Protein AF-A0A9D5T5S0-F1 (afdb_monomer)

Solvent-accessible surface area (backbone atoms only — not comparable to full-atom values): 19117 Å² total; per-residue (Å²): 98,40,42,35,35,40,51,65,87,64,94,48,71,76,60,45,53,58,40,50,51,31,49,56,44,42,51,52,38,41,82,73,75,35,50,59,47,78,31,65,50,78,85,55,54,71,64,50,75,78,43,95,44,40,32,43,33,36,69,45,44,87,44,88,78,55,49,60,56,51,42,54,32,51,77,70,72,33,51,36,38,35,28,60,52,79,72,78,87,52,93,86,54,72,50,21,40,37,28,74,45,41,53,62,48,28,28,44,52,52,50,52,36,48,78,68,74,29,81,40,62,31,40,46,61,32,43,79,90,34,67,74,37,47,47,42,51,37,22,33,45,28,54,36,86,87,53,54,74,90,38,52,40,50,40,61,93,34,64,69,59,30,47,55,66,44,59,82,52,53,84,73,39,35,27,39,40,27,71,26,32,63,52,41,48,36,51,52,53,53,33,59,75,74,45,54,76,64,56,80,79,33,34,40,38,21,28,64,65,46,69,52,27,65,68,37,98,63,20,45,10,17,33,35,66,53,40,65,56,53,34,51,51,51,52,52,51,52,53,44,49,76,76,43,56,91,78,54,86,59,54,79,45,70,48,75,66,44,79,46,64,21,58,27,44,74,50,51,76,83,70,97,64,70,53,79,70,65,71,67,50,96,60,81,75,80,86,74,76,90,65,73,92,64,66,62,73,70,31,80,71,40,33,62,58,54,51,50,39,56,47,62,73,71,48,49,73,65,53,53,51,52,52,50,40,47,77,72,69,50,50,86,83,52,44,58,79,75,77,108

Structure (mmCIF, N/CA/C/O backbone):
data_AF-A0A9D5T5S0-F1
#
_entry.id   AF-A0A9D5T5S0-F1
#
loop_
_atom_site.group_PDB
_atom_site.id
_atom_site.type_symbol
_atom_site.label_atom_id
_atom_site.label_alt_id
_atom_site.label_comp_id
_atom_site.label_asym_id
_atom_site.label_entity_id
_atom_site.label_seq_id
_atom_site.pdbx_PDB_ins_code
_atom_site.Cartn_x
_atom_site.Cartn_y
_atom_site.Cartn_z
_atom_site.occupancy
_atom_site.B_iso_or_equiv
_atom_site.auth_seq_id
_atom_site.auth_comp_id
_atom_site.auth_asym_id
_atom_site.auth_atom_id
_atom_site.pdbx_PDB_model_num
ATOM 1 N N . MET A 1 1 ? -15.049 8.808 26.983 1.00 81.69 1 MET A N 1
ATOM 2 C CA . MET A 1 1 ? -14.265 7.710 26.392 1.00 81.69 1 MET A CA 1
ATOM 3 C C . MET A 1 1 ? -12.978 8.261 25.818 1.00 81.69 1 MET A C 1
ATOM 5 O O . MET A 1 1 ? -13.050 9.138 24.964 1.00 81.69 1 MET A O 1
ATOM 9 N N . SER A 1 2 ? -11.814 7.795 26.260 1.00 91.25 2 SER A N 1
ATOM 10 C CA . SER A 1 2 ? -10.532 8.147 25.628 1.00 91.25 2 SER A CA 1
ATOM 11 C C . SER A 1 2 ? -10.143 7.084 24.598 1.00 91.25 2 SER A C 1
ATOM 13 O O . SER A 1 2 ? -10.474 5.908 24.747 1.00 91.25 2 SER A O 1
ATOM 15 N N . LEU A 1 3 ? -9.472 7.494 23.524 1.00 94.88 3 LEU A N 1
ATOM 16 C CA . LEU A 1 3 ? -8.885 6.599 22.532 1.00 94.88 3 LEU A CA 1
ATOM 17 C C . LEU A 1 3 ? -7.399 6.415 22.853 1.00 94.88 3 LEU A C 1
ATOM 19 O O . LEU A 1 3 ? -6.593 7.317 22.628 1.00 94.88 3 LEU A O 1
ATOM 23 N N . TYR A 1 4 ? -7.038 5.246 23.357 1.00 95.31 4 TYR A N 1
ATOM 24 C CA . TYR A 1 4 ? -5.656 4.864 23.617 1.00 95.31 4 TYR A CA 1
ATOM 25 C C . TYR A 1 4 ? -5.064 4.240 22.358 1.00 95.31 4 TYR A C 1
ATOM 27 O O . TYR A 1 4 ? -5.703 3.404 21.732 1.00 95.31 4 TYR A O 1
ATOM 35 N N . ILE A 1 5 ? -3.870 4.654 21.955 1.00 94.44 5 ILE A N 1
ATOM 36 C CA . ILE A 1 5 ? -3.231 4.262 20.699 1.00 94.44 5 ILE A CA 1
ATOM 37 C C . ILE A 1 5 ? -1.941 3.522 21.031 1.00 94.44 5 ILE A C 1
ATOM 39 O O . ILE A 1 5 ? -0.988 4.147 21.486 1.00 94.44 5 ILE A O 1
ATOM 43 N N . LEU A 1 6 ? -1.895 2.222 20.756 1.00 92.06 6 LEU A N 1
ATOM 44 C CA . LEU A 1 6 ? -0.693 1.406 20.877 1.00 92.06 6 LEU A CA 1
ATOM 45 C C . LEU A 1 6 ? 0.119 1.476 19.575 1.00 92.06 6 LEU A C 1
ATOM 47 O O . LEU A 1 6 ? -0.285 0.940 18.535 1.00 92.06 6 LEU A O 1
ATOM 51 N N . MET A 1 7 ? 1.258 2.164 19.645 1.00 82.56 7 MET A N 1
ATOM 52 C CA . MET A 1 7 ? 2.224 2.368 18.567 1.00 82.56 7 MET A CA 1
ATOM 53 C C . MET A 1 7 ? 3.463 1.490 18.790 1.00 82.56 7 MET A C 1
ATOM 55 O O . MET A 1 7 ? 4.553 2.012 18.957 1.00 82.56 7 MET A O 1
ATOM 59 N N . GLU A 1 8 ? 3.346 0.162 18.815 1.00 73.44 8 GLU A N 1
ATOM 60 C CA . GLU A 1 8 ? 4.571 -0.646 18.934 1.00 73.44 8 GLU A CA 1
ATOM 61 C C . GLU A 1 8 ? 5.539 -0.359 17.772 1.00 73.44 8 GLU A C 1
ATOM 63 O O . GLU A 1 8 ? 5.132 -0.191 16.610 1.00 73.44 8 GLU A O 1
ATOM 68 N N . ASN A 1 9 ? 6.835 -0.361 18.085 1.00 60.75 9 ASN A N 1
ATOM 69 C CA . ASN A 1 9 ? 7.911 -0.304 17.101 1.00 60.75 9 ASN A CA 1
ATOM 70 C C . ASN A 1 9 ? 7.950 -1.607 16.292 1.00 60.75 9 ASN A C 1
ATOM 72 O O . ASN A 1 9 ? 8.721 -2.520 16.574 1.00 60.75 9 ASN A O 1
ATOM 76 N N . SER A 1 10 ? 7.108 -1.715 15.264 1.00 53.50 10 SER A N 1
ATOM 77 C CA . SER A 1 10 ? 7.221 -2.809 14.302 1.00 53.50 10 SER A CA 1
ATOM 78 C C . SER A 1 10 ? 8.471 -2.612 13.444 1.00 53.50 10 SER A C 1
ATOM 80 O O . SER A 1 10 ? 8.687 -1.526 12.905 1.00 53.50 10 SER A O 1
ATOM 82 N N . SER A 1 11 ? 9.200 -3.682 13.186 1.00 46.69 11 SER A N 1
ATOM 83 C CA . SER A 1 11 ? 10.469 -3.696 12.468 1.00 46.69 11 SER A CA 1
ATOM 84 C C . SER A 1 11 ? 10.421 -3.359 10.963 1.00 46.69 11 SER A C 1
ATOM 86 O O . SER A 1 11 ? 11.458 -3.499 10.329 1.00 46.69 11 SER A O 1
ATOM 88 N N . SER A 1 12 ? 9.320 -2.908 10.342 1.00 51.00 12 SER A N 1
ATOM 89 C CA . SER A 1 12 ? 9.282 -2.579 8.897 1.00 51.00 12 SER A CA 1
ATOM 90 C C . SER A 1 12 ? 9.153 -1.070 8.610 1.00 51.00 12 SER A C 1
ATOM 92 O O . SER A 1 12 ? 8.080 -0.483 8.746 1.00 51.00 12 SER A O 1
ATOM 94 N N . TYR A 1 13 ? 10.243 -0.442 8.140 1.00 45.44 13 TYR A N 1
ATOM 95 C CA . TYR A 1 13 ? 10.315 1.003 7.830 1.00 45.44 13 TYR A CA 1
ATOM 96 C C . TYR A 1 13 ? 9.219 1.482 6.856 1.00 45.44 13 TYR A C 1
ATOM 98 O O . TYR A 1 13 ? 8.714 2.596 6.989 1.00 45.44 13 TYR A O 1
ATOM 106 N N . PHE A 1 14 ? 8.824 0.640 5.890 1.00 49.94 14 PHE A N 1
ATOM 107 C CA . PHE A 1 14 ? 7.802 0.970 4.889 1.00 49.94 14 PHE A CA 1
ATOM 108 C C . PHE A 1 14 ? 6.437 1.275 5.518 1.00 49.94 14 PHE A C 1
ATOM 110 O O . PHE A 1 14 ? 5.855 2.342 5.304 1.00 49.94 14 PHE A O 1
ATOM 117 N N . PHE A 1 15 ? 5.937 0.345 6.336 1.00 60.09 15 PHE A N 1
ATOM 118 C CA . PHE A 1 15 ? 4.683 0.539 7.055 1.00 60.09 15 PHE A CA 1
ATOM 119 C C . PHE A 1 15 ? 4.839 1.541 8.192 1.00 60.09 15 PHE A C 1
ATOM 121 O O . PHE A 1 15 ? 3.866 2.206 8.534 1.00 60.09 15 PHE A O 1
ATOM 128 N N . GLU A 1 16 ? 6.038 1.686 8.756 1.00 66.62 16 GLU A N 1
ATOM 129 C CA . GLU A 1 16 ? 6.291 2.601 9.865 1.00 66.62 16 GLU A CA 1
ATOM 130 C C . GLU A 1 16 ? 5.951 4.050 9.503 1.00 66.62 16 GLU A C 1
ATOM 132 O O . GLU A 1 16 ? 5.244 4.716 10.260 1.00 66.62 16 GLU A O 1
ATOM 137 N N . THR A 1 17 ? 6.365 4.542 8.332 1.00 69.25 17 THR A N 1
ATOM 138 C CA . THR A 1 17 ? 6.030 5.917 7.939 1.00 69.25 17 THR A CA 1
ATOM 139 C C . THR A 1 17 ? 4.539 6.088 7.676 1.00 69.25 17 THR A C 1
ATOM 141 O O . THR A 1 17 ? 3.922 7.010 8.220 1.00 69.25 17 THR A O 1
ATOM 144 N N . ARG A 1 18 ? 3.937 5.228 6.847 1.00 77.12 18 ARG A N 1
ATOM 145 C CA . ARG A 1 18 ? 2.502 5.328 6.546 1.00 77.12 18 ARG A CA 1
ATOM 146 C C . ARG A 1 18 ? 1.681 5.286 7.835 1.00 77.12 18 ARG A C 1
ATOM 148 O O . ARG A 1 18 ? 0.800 6.121 8.036 1.00 77.12 18 ARG A O 1
ATOM 155 N N . ARG A 1 19 ? 2.056 4.400 8.759 1.00 81.38 19 ARG A N 1
ATOM 156 C CA . ARG A 1 19 ? 1.489 4.325 10.104 1.00 81.38 19 ARG A CA 1
ATOM 157 C C . ARG A 1 19 ? 1.693 5.622 10.877 1.00 81.38 19 ARG A C 1
ATOM 159 O O . ARG A 1 19 ? 0.729 6.128 11.433 1.00 81.38 19 ARG A O 1
ATOM 166 N N . LYS A 1 20 ? 2.893 6.213 10.896 1.00 82.25 20 LYS A N 1
ATOM 167 C CA . LYS A 1 20 ? 3.132 7.512 11.558 1.00 82.25 20 LYS A CA 1
ATOM 168 C C . LYS A 1 20 ? 2.196 8.600 11.027 1.00 82.25 20 LYS A C 1
ATOM 170 O O . LYS A 1 20 ? 1.635 9.343 11.827 1.00 82.25 20 LYS A O 1
ATOM 175 N N . GLN A 1 21 ? 1.968 8.667 9.714 1.00 85.31 21 GLN A N 1
ATOM 176 C CA . GLN A 1 21 ? 1.030 9.624 9.110 1.00 85.31 21 GLN A CA 1
ATOM 177 C C . GLN A 1 21 ? -0.431 9.335 9.489 1.00 85.31 21 GLN A C 1
ATOM 179 O O . GLN A 1 21 ? -1.178 10.249 9.843 1.00 85.31 21 GLN A O 1
ATOM 184 N N . GLU A 1 22 ? -0.849 8.069 9.443 1.00 90.19 22 GLU A N 1
ATOM 185 C CA . GLU A 1 22 ? -2.185 7.634 9.870 1.00 90.19 22 GLU A CA 1
ATOM 186 C C . GLU A 1 22 ? -2.433 7.955 11.344 1.00 90.19 22 GLU A C 1
ATOM 188 O O . GLU A 1 22 ? -3.448 8.561 11.686 1.00 90.19 22 GLU A O 1
ATOM 193 N N . ILE A 1 23 ? -1.478 7.633 12.210 1.00 91.12 23 ILE A N 1
ATOM 194 C CA . ILE A 1 23 ? -1.561 7.896 13.639 1.00 91.12 23 ILE A CA 1
ATOM 195 C C . ILE A 1 23 ? -1.513 9.398 13.932 1.00 91.12 23 ILE A C 1
ATOM 197 O O . ILE A 1 23 ? -2.318 9.871 14.729 1.00 91.12 23 ILE A O 1
ATOM 201 N N . ALA A 1 24 ? -0.671 10.186 13.259 1.00 90.25 24 ALA A N 1
ATOM 202 C CA . ALA A 1 24 ? -0.694 11.646 13.379 1.00 90.25 24 ALA A CA 1
ATOM 203 C C . ALA A 1 24 ? -2.065 12.226 12.981 1.00 90.25 24 ALA A C 1
ATOM 205 O O . ALA A 1 24 ? -2.608 13.081 13.686 1.00 90.25 24 ALA A O 1
ATOM 206 N N . SER A 1 25 ? -2.668 11.707 11.904 1.00 92.62 25 SER A N 1
ATOM 207 C CA . SER A 1 25 ? -4.043 12.041 11.527 1.00 92.62 25 SER A CA 1
ATOM 208 C C . SER A 1 25 ? -5.016 11.661 12.648 1.00 92.62 25 SER A C 1
ATOM 210 O O . SER A 1 25 ? -5.785 12.510 13.092 1.00 92.62 25 SER A O 1
ATOM 212 N N . ILE A 1 26 ? -4.963 10.443 13.188 1.00 94.62 26 ILE A N 1
ATOM 213 C CA . ILE A 1 26 ? -5.855 9.986 14.268 1.00 94.62 26 ILE A CA 1
ATOM 214 C C . ILE A 1 26 ? -5.685 10.823 15.548 1.00 94.62 26 ILE A C 1
ATOM 216 O O . ILE A 1 26 ? -6.692 11.220 16.131 1.00 94.62 26 ILE A O 1
ATOM 220 N N . LYS A 1 27 ? -4.460 11.196 15.945 1.00 92.69 27 LYS A N 1
ATOM 221 C CA . LYS A 1 27 ? -4.198 12.084 17.099 1.00 92.69 27 LYS A CA 1
ATOM 222 C C . LYS A 1 27 ? -4.905 13.440 16.963 1.00 92.69 27 LYS A C 1
ATOM 224 O O . LYS A 1 27 ? -5.299 14.039 17.964 1.00 92.69 27 LYS A O 1
ATOM 229 N N . SER A 1 28 ? -5.154 13.913 15.735 1.00 92.50 28 SER A N 1
ATOM 230 C CA . SER A 1 28 ? -5.936 15.142 15.504 1.00 92.50 28 SER A CA 1
ATOM 231 C C . SER A 1 28 ? -7.401 15.042 15.961 1.00 92.50 28 SER A C 1
ATOM 233 O O . SER A 1 28 ? -8.060 16.071 16.102 1.00 92.50 28 SER A O 1
ATOM 235 N N . LEU A 1 29 ? -7.920 13.843 16.269 1.00 91.12 29 LEU A N 1
ATOM 236 C CA . LEU A 1 29 ? -9.245 13.669 16.879 1.00 91.12 29 LEU A CA 1
ATOM 237 C C . LEU A 1 29 ? -9.372 14.349 18.253 1.00 91.12 29 LEU A C 1
ATOM 239 O O . LEU A 1 29 ? -10.492 14.698 18.632 1.00 91.12 29 LEU A O 1
ATOM 243 N N . ASN A 1 30 ? -8.259 14.666 18.927 1.00 85.06 30 ASN A N 1
ATOM 244 C CA . ASN A 1 30 ? -8.242 15.554 20.098 1.00 85.06 30 ASN A CA 1
ATOM 245 C C . ASN A 1 30 ? -8.958 16.887 19.829 1.00 85.06 30 ASN A C 1
ATOM 247 O O . ASN A 1 30 ? -9.730 17.366 20.658 1.00 85.06 30 ASN A O 1
ATOM 251 N N . GLN A 1 31 ? -8.792 17.454 18.629 1.00 80.88 31 GLN A N 1
ATOM 252 C CA . GLN A 1 31 ? -9.463 18.696 18.220 1.00 80.88 31 GLN A CA 1
ATOM 253 C C . GLN A 1 31 ? -10.987 18.524 18.101 1.00 80.88 31 GLN A C 1
ATOM 255 O O . GLN A 1 31 ? -11.739 19.493 18.186 1.00 80.88 31 GLN A O 1
ATOM 260 N N . LYS A 1 32 ? -11.462 17.283 17.942 1.00 76.81 32 LYS A N 1
ATOM 261 C CA . LYS A 1 32 ? -12.881 16.900 17.916 1.00 76.81 32 LYS A CA 1
ATOM 262 C C . LYS A 1 32 ? -13.386 16.413 19.281 1.00 76.81 32 LYS A C 1
ATOM 264 O O . LYS A 1 32 ? -14.421 15.753 19.333 1.00 76.81 32 LYS A O 1
ATOM 269 N N . ARG A 1 33 ? -12.690 16.766 20.373 1.00 85.12 33 ARG A N 1
ATOM 270 C CA . ARG A 1 33 ? -13.030 16.416 21.766 1.00 85.12 33 ARG A CA 1
ATOM 271 C C . ARG A 1 33 ? -13.023 14.910 22.056 1.00 85.12 33 ARG A C 1
ATOM 273 O O . ARG A 1 33 ? -13.733 14.463 22.950 1.00 85.12 33 ARG A O 1
ATOM 280 N N . ILE A 1 34 ? -12.238 14.137 21.309 1.00 88.94 34 ILE A N 1
ATOM 281 C CA . ILE A 1 34 ? -11.934 12.741 21.641 1.00 88.94 34 ILE A CA 1
ATOM 282 C C . ILE A 1 34 ? -10.506 12.725 22.180 1.00 88.94 34 ILE A C 1
ATOM 284 O O . ILE A 1 34 ? -9.591 12.879 21.371 1.00 88.94 34 ILE A O 1
ATOM 288 N N . PRO A 1 35 ? -10.304 12.582 23.503 1.00 91.69 35 PRO A N 1
ATOM 289 C CA . PRO A 1 35 ? -8.972 12.470 24.079 1.00 91.69 35 PRO A CA 1
ATOM 290 C C . PRO A 1 35 ? -8.223 11.300 23.439 1.00 91.69 35 PRO A C 1
ATOM 292 O O . PRO A 1 35 ? -8.740 10.186 23.411 1.00 91.69 35 PRO A O 1
ATOM 295 N N . THR A 1 36 ? -7.031 11.554 22.908 1.00 93.69 36 THR A N 1
ATOM 296 C CA . THR A 1 36 ? -6.129 10.532 22.375 1.00 93.69 36 THR A CA 1
ATOM 297 C C . THR A 1 36 ? -4.886 10.449 23.246 1.00 93.69 36 THR A C 1
ATOM 299 O O . THR A 1 36 ? -4.239 11.468 23.501 1.00 93.69 36 THR A O 1
ATOM 302 N N . ILE A 1 37 ? -4.583 9.240 23.712 1.00 93.06 37 ILE A N 1
ATOM 303 C CA . ILE A 1 37 ? -3.436 8.908 24.566 1.00 93.06 37 ILE A CA 1
ATOM 304 C C . ILE A 1 37 ? -2.610 7.871 23.813 1.00 93.06 37 ILE A C 1
ATOM 306 O O . ILE A 1 37 ? -3.171 7.045 23.101 1.00 93.06 37 ILE A O 1
ATOM 310 N N . VAL A 1 38 ? -1.286 7.942 23.899 1.00 91.69 38 VAL A N 1
ATOM 311 C CA . VAL A 1 38 ? -0.390 7.114 23.085 1.00 91.69 38 VAL A CA 1
ATOM 312 C C . VAL A 1 38 ? 0.468 6.272 24.006 1.00 91.69 38 VAL A C 1
ATOM 314 O O . VAL A 1 38 ? 1.100 6.817 24.906 1.00 91.69 38 VAL A O 1
ATOM 317 N N . PHE A 1 39 ? 0.495 4.974 23.738 1.00 90.62 39 PHE A N 1
ATOM 318 C CA . PHE A 1 39 ? 1.397 4.015 24.349 1.00 90.62 39 PHE A CA 1
ATOM 319 C C . PHE A 1 39 ? 2.429 3.598 23.309 1.00 90.62 39 PHE A C 1
ATOM 321 O O . PHE A 1 39 ? 2.077 3.104 22.235 1.00 90.62 39 PHE A O 1
ATOM 328 N N . GLU A 1 40 ? 3.697 3.839 23.621 1.00 85.38 40 GLU A N 1
ATOM 329 C CA . GLU A 1 40 ? 4.819 3.387 22.794 1.00 85.38 40 GLU A CA 1
ATOM 330 C C . GLU A 1 40 ? 5.177 1.930 23.127 1.00 85.38 40 GLU A C 1
ATOM 332 O O . GLU A 1 40 ? 5.671 1.203 22.266 1.00 85.38 40 GLU A O 1
ATOM 337 N N . ASN A 1 41 ? 4.880 1.486 24.357 1.00 84.69 41 ASN A N 1
ATOM 338 C CA . ASN A 1 41 ? 5.189 0.144 24.832 1.00 84.69 41 ASN A CA 1
ATOM 339 C C . ASN A 1 41 ? 3.932 -0.610 25.260 1.00 84.69 41 ASN A C 1
ATOM 341 O O . ASN A 1 41 ? 2.926 -0.038 25.688 1.00 84.69 41 ASN A O 1
ATOM 345 N N . ILE A 1 42 ? 4.003 -1.932 25.144 1.00 85.25 42 ILE A N 1
ATOM 346 C CA . ILE A 1 42 ? 2.896 -2.821 25.475 1.00 85.25 42 ILE A CA 1
ATOM 347 C C . ILE A 1 42 ? 2.656 -2.884 26.992 1.00 85.25 42 ILE A C 1
ATOM 349 O O . ILE A 1 42 ? 1.526 -3.070 27.443 1.00 85.25 42 ILE A O 1
ATOM 353 N N . GLU A 1 43 ? 3.711 -2.671 27.778 1.00 87.94 43 GLU A N 1
ATOM 354 C CA . GLU A 1 43 ? 3.702 -2.653 29.239 1.00 87.94 43 GLU A CA 1
ATOM 355 C C . GLU A 1 43 ? 2.882 -1.496 29.820 1.00 87.94 43 GLU A C 1
ATOM 357 O O . GLU A 1 43 ? 2.458 -1.590 30.970 1.00 87.94 43 GLU A O 1
ATOM 362 N N . ASP A 1 44 ? 2.619 -0.453 29.028 1.00 89.31 44 ASP A N 1
ATOM 363 C CA . ASP A 1 44 ? 1.832 0.718 29.432 1.00 89.31 44 ASP A CA 1
ATOM 364 C C . ASP A 1 44 ? 0.317 0.462 29.285 1.00 89.31 44 ASP A C 1
ATOM 366 O O . ASP A 1 44 ? -0.511 1.151 29.881 1.00 89.31 44 ASP A O 1
ATOM 370 N N . VAL A 1 45 ? -0.080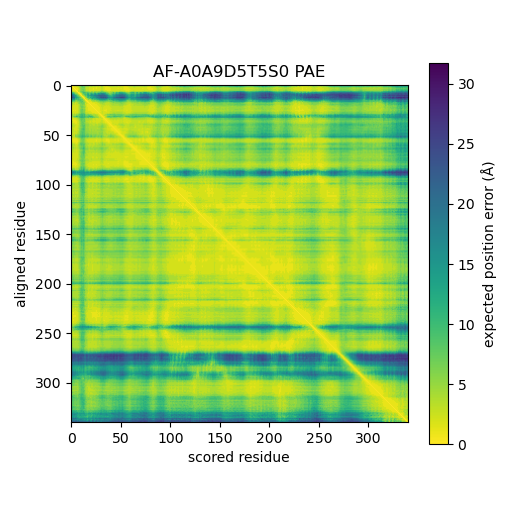 -0.571 28.525 1.00 89.12 45 VAL A N 1
ATOM 371 C CA . VAL A 1 45 ? -1.494 -0.890 28.266 1.00 89.12 45 VAL A CA 1
ATOM 372 C C . VAL A 1 45 ? -2.318 -1.060 29.546 1.00 89.12 45 VAL A C 1
ATOM 374 O O . VAL A 1 45 ? -3.444 -0.573 29.542 1.00 89.12 45 VAL A O 1
ATOM 377 N N . PRO A 1 46 ? -1.838 -1.663 30.654 1.00 90.06 46 PRO A N 1
ATOM 378 C CA . PRO A 1 46 ? -2.616 -1.769 31.884 1.00 90.06 46 PRO A CA 1
ATOM 379 C C . PRO A 1 46 ? -3.117 -0.445 32.478 1.00 90.06 46 PRO A C 1
ATOM 381 O O . PRO A 1 46 ? -4.113 -0.452 33.203 1.00 90.06 46 PRO A O 1
ATOM 384 N N . GLU A 1 47 ? -2.505 0.698 32.150 1.00 89.62 47 GLU A N 1
ATOM 385 C CA . GLU A 1 47 ? -2.996 2.016 32.575 1.00 89.62 47 GLU A CA 1
ATOM 386 C C . GLU A 1 47 ? -4.411 2.310 32.052 1.00 89.62 47 GLU A C 1
ATOM 388 O O . GLU A 1 47 ? -5.182 3.037 32.687 1.00 89.62 47 GLU A O 1
ATOM 393 N N . ILE A 1 48 ? -4.792 1.682 30.934 1.00 92.94 48 ILE A N 1
ATOM 394 C CA . ILE A 1 48 ? -6.108 1.816 30.308 1.00 92.94 48 ILE A CA 1
ATOM 395 C C . ILE A 1 48 ? -7.258 1.397 31.234 1.00 92.94 48 ILE A C 1
ATOM 397 O O . ILE A 1 48 ? -8.358 1.928 31.119 1.00 92.94 48 ILE A O 1
ATOM 401 N N . PHE A 1 49 ? -7.018 0.478 32.180 1.00 89.94 49 PHE A N 1
ATOM 402 C CA . PHE A 1 49 ? -8.056 -0.039 33.083 1.00 89.94 49 PHE A CA 1
ATOM 403 C C . PHE A 1 49 ? -8.527 0.999 34.106 1.00 89.94 49 PHE A C 1
ATOM 405 O O . PHE A 1 49 ? -9.551 0.802 34.759 1.00 89.94 49 PHE A O 1
ATOM 412 N N . THR A 1 50 ? -7.805 2.114 34.235 1.00 88.06 50 THR A N 1
ATOM 413 C CA . THR A 1 50 ? -8.228 3.251 35.059 1.00 88.06 50 THR A CA 1
ATOM 414 C C . THR A 1 50 ? -9.300 4.112 34.378 1.00 88.06 50 THR A C 1
ATOM 416 O O . THR A 1 50 ? -10.012 4.848 35.062 1.00 88.06 50 THR A O 1
ATOM 419 N N . ASP A 1 51 ? -9.478 3.984 33.056 1.00 89.69 51 ASP A N 1
ATOM 420 C CA . ASP A 1 51 ? -10.517 4.661 32.277 1.00 89.69 51 ASP A CA 1
ATOM 421 C C . ASP A 1 51 ? -11.642 3.671 31.923 1.00 89.69 51 ASP A C 1
ATOM 423 O O . ASP A 1 51 ? -11.560 2.886 30.978 1.00 89.69 51 ASP A O 1
ATOM 427 N N . SER A 1 52 ? -12.748 3.745 32.675 1.00 80.44 52 SER A N 1
ATOM 428 C CA . SER A 1 52 ? -13.961 2.923 32.467 1.00 80.44 52 SER A CA 1
ATOM 429 C C . SER A 1 52 ? -14.614 3.086 31.086 1.00 80.44 52 SER A C 1
ATOM 431 O O . SER A 1 52 ? -15.507 2.331 30.698 1.00 80.44 52 SER A O 1
ATOM 433 N N . GLU A 1 53 ? -14.183 4.106 30.357 1.00 84.50 53 GLU A N 1
ATOM 434 C CA . GLU A 1 53 ? -14.672 4.520 29.065 1.00 84.50 53 GLU A CA 1
ATOM 435 C C . GLU A 1 53 ? -13.559 4.389 27.994 1.00 84.50 53 GLU A C 1
ATOM 437 O O . GLU A 1 53 ? -13.622 4.995 26.929 1.00 84.50 53 GLU A O 1
ATOM 442 N N . ALA A 1 54 ? -12.518 3.595 28.214 1.00 91.94 54 ALA A N 1
ATOM 443 C CA . ALA A 1 54 ? -11.442 3.463 27.240 1.00 91.94 54 ALA A CA 1
ATOM 444 C C . ALA A 1 54 ? -11.832 2.695 25.960 1.00 91.94 54 ALA A C 1
ATOM 446 O O . ALA A 1 54 ? -12.639 1.763 25.975 1.00 91.94 54 ALA A O 1
ATOM 447 N N . VAL A 1 55 ? -11.186 3.048 24.845 1.00 94.62 55 VAL A N 1
ATOM 448 C CA . VAL A 1 55 ? -11.045 2.203 23.646 1.00 94.62 55 VAL A CA 1
ATOM 449 C C . VAL A 1 55 ? -9.564 2.070 23.330 1.00 94.62 55 VAL A C 1
ATOM 451 O O . VAL A 1 55 ? -8.871 3.084 23.258 1.00 94.62 55 VAL A O 1
ATOM 454 N N . LEU A 1 56 ? -9.096 0.849 23.078 1.00 95.56 56 LEU A N 1
ATOM 455 C CA . LEU A 1 56 ? -7.748 0.613 22.570 1.00 95.56 56 LEU A CA 1
ATOM 456 C C . LEU A 1 56 ? -7.758 0.599 21.038 1.00 95.56 56 LEU A C 1
ATOM 458 O O . LEU A 1 56 ? -8.554 -0.104 20.423 1.00 95.56 56 LEU A O 1
ATOM 462 N N . LEU A 1 57 ? -6.848 1.335 20.415 1.00 95.44 57 LEU A N 1
ATOM 463 C CA . LEU A 1 57 ? -6.511 1.250 19.003 1.00 95.44 57 LEU A CA 1
ATOM 464 C C . LEU A 1 57 ? -5.093 0.702 18.861 1.00 95.44 57 LEU A C 1
ATOM 466 O O . LEU A 1 57 ? -4.146 1.299 19.360 1.00 95.44 57 LEU A O 1
ATOM 470 N N . VAL A 1 58 ? -4.944 -0.408 18.149 1.00 93.12 58 VAL A N 1
ATOM 471 C CA . VAL A 1 58 ? -3.648 -1.007 17.822 1.00 93.12 58 VAL A CA 1
ATOM 472 C C . VAL A 1 58 ? -3.286 -0.621 16.390 1.00 93.12 58 VAL A C 1
ATOM 474 O O . VAL A 1 58 ? -4.056 -0.842 15.453 1.00 93.12 58 VAL A O 1
ATOM 477 N N . ALA A 1 59 ? -2.123 0.008 16.219 1.00 89.19 59 ALA A N 1
ATOM 478 C CA . ALA A 1 59 ? -1.725 0.675 14.977 1.00 89.19 59 ALA A CA 1
ATOM 479 C C . ALA A 1 59 ? -1.240 -0.263 13.846 1.00 89.19 59 ALA A C 1
ATOM 481 O O . ALA A 1 59 ? -0.665 0.203 12.859 1.00 89.19 59 ALA A O 1
ATOM 482 N N . HIS A 1 60 ? -1.391 -1.574 14.005 1.00 85.31 60 HIS A N 1
ATOM 483 C CA . HIS A 1 60 ? -0.951 -2.607 13.067 1.00 85.31 60 HIS A CA 1
ATOM 484 C C . HIS A 1 60 ? -1.699 -3.917 13.351 1.00 85.31 60 HIS A C 1
ATOM 486 O O . HIS A 1 60 ? -2.395 -4.000 14.358 1.00 85.31 60 HIS A O 1
ATOM 492 N N . GLY A 1 61 ? -1.558 -4.915 12.472 1.00 86.25 61 GLY A N 1
ATOM 493 C CA . GLY A 1 61 ? -2.269 -6.190 12.583 1.00 86.25 61 GLY A CA 1
ATOM 494 C C . GLY A 1 61 ? -1.893 -7.017 13.816 1.00 86.25 61 GLY A C 1
ATOM 495 O O . GLY A 1 61 ? -0.888 -6.759 14.485 1.00 86.25 61 GLY A O 1
ATOM 496 N N . LEU A 1 62 ? -2.699 -8.035 14.118 1.00 87.19 62 LEU A N 1
ATOM 497 C CA . LEU A 1 62 ? -2.473 -8.910 15.264 1.00 87.19 62 LEU A CA 1
ATOM 498 C C . LEU A 1 62 ? -1.173 -9.719 15.086 1.00 87.19 62 LEU A C 1
ATOM 500 O O . LEU A 1 62 ? -0.955 -10.338 14.050 1.00 87.19 62 LEU A O 1
ATOM 504 N N . ASN A 1 63 ? -0.321 -9.760 16.108 1.00 84.88 63 ASN A N 1
ATOM 505 C CA . ASN A 1 63 ? 0.925 -10.532 16.116 1.00 84.88 63 ASN A CA 1
ATOM 506 C C . ASN A 1 63 ? 1.202 -11.115 17.513 1.00 84.88 63 ASN A C 1
ATOM 508 O O . ASN A 1 63 ? 0.438 -10.887 18.449 1.00 84.88 63 ASN A O 1
ATOM 512 N N . GLU A 1 64 ? 2.266 -11.907 17.671 1.00 83.25 64 GLU A N 1
ATOM 513 C CA . GLU A 1 64 ? 2.580 -12.540 18.964 1.00 83.25 64 GLU A CA 1
ATOM 514 C C . GLU A 1 64 ? 2.783 -11.541 20.111 1.00 83.25 64 GLU A C 1
ATOM 516 O O . GLU A 1 64 ? 2.410 -11.846 21.243 1.00 83.25 64 GLU A O 1
ATOM 521 N N . ASN A 1 65 ? 3.284 -10.338 19.823 1.00 82.62 65 ASN A N 1
ATOM 522 C CA . ASN A 1 65 ? 3.530 -9.324 20.843 1.00 82.62 65 ASN A CA 1
ATOM 523 C C . ASN A 1 65 ? 2.203 -8.755 21.357 1.00 82.62 65 ASN A C 1
ATOM 525 O O . ASN A 1 65 ? 1.922 -8.802 22.552 1.00 82.62 65 ASN A O 1
ATOM 529 N N . ASN A 1 66 ? 1.329 -8.305 20.454 1.00 86.94 66 ASN A N 1
ATOM 530 C CA . ASN A 1 66 ? 0.124 -7.567 20.839 1.00 86.94 66 ASN A CA 1
ATOM 531 C C . ASN A 1 66 ? -1.078 -8.456 21.235 1.00 86.94 66 ASN A C 1
ATOM 533 O O . ASN A 1 66 ? -2.033 -7.966 21.850 1.00 86.94 66 ASN A O 1
ATOM 537 N N . LYS A 1 67 ? -1.036 -9.773 20.965 1.00 89.62 67 LYS A N 1
ATOM 538 C CA . LYS A 1 67 ? -2.103 -10.739 21.315 1.00 89.62 67 LYS A CA 1
ATOM 539 C C . LYS A 1 67 ? -2.499 -10.703 22.785 1.00 89.62 67 LYS A C 1
ATOM 541 O O . LYS A 1 67 ? -3.684 -10.814 23.112 1.00 89.62 67 LYS A O 1
ATOM 546 N N . HIS A 1 68 ? -1.517 -10.574 23.673 1.00 89.06 68 HIS A N 1
ATOM 547 C CA . HIS A 1 68 ? -1.760 -10.520 25.110 1.00 89.06 68 HIS A CA 1
ATOM 548 C C . HIS A 1 68 ? -2.577 -9.279 25.497 1.00 89.06 68 HIS A C 1
ATOM 550 O O . HIS A 1 68 ? -3.540 -9.393 26.254 1.00 89.06 68 HIS A O 1
ATOM 556 N N . CYS A 1 69 ? -2.279 -8.122 24.904 1.00 90.50 69 CYS A N 1
ATOM 557 C CA . CYS A 1 69 ? -3.022 -6.892 25.167 1.00 90.50 69 CYS A CA 1
ATOM 558 C C . CYS A 1 69 ? -4.456 -6.945 24.670 1.00 90.50 69 CYS A C 1
ATOM 560 O O . CYS A 1 69 ? -5.367 -6.580 25.410 1.00 90.50 69 CYS A O 1
ATOM 562 N N . VAL A 1 70 ? -4.683 -7.478 23.467 1.00 92.38 70 VAL A N 1
ATOM 563 C CA . VAL A 1 70 ? -6.050 -7.666 22.962 1.00 92.38 70 VAL A CA 1
ATOM 564 C C . VAL A 1 70 ? -6.851 -8.563 23.906 1.00 92.38 70 VAL A C 1
ATOM 566 O O . VAL A 1 70 ? -7.994 -8.246 24.238 1.00 92.38 70 VAL A O 1
ATOM 569 N N . LYS A 1 71 ? -6.235 -9.646 24.399 1.00 92.50 71 LYS A N 1
ATOM 570 C CA . LYS A 1 71 ? -6.866 -10.558 25.356 1.00 92.50 71 LYS A CA 1
ATOM 571 C C . LYS A 1 71 ? -7.248 -9.860 26.660 1.00 92.50 71 LYS A C 1
ATOM 573 O O . LYS A 1 71 ? -8.412 -9.932 27.043 1.00 92.50 71 LYS A O 1
ATOM 578 N N . ILE A 1 72 ? -6.310 -9.175 27.319 1.00 92.00 72 ILE A N 1
ATOM 579 C CA . ILE A 1 72 ? -6.599 -8.517 28.602 1.00 92.00 72 ILE A CA 1
ATOM 580 C C . ILE A 1 72 ? -7.653 -7.419 28.417 1.00 92.00 72 ILE A C 1
ATOM 582 O O . ILE A 1 72 ? -8.564 -7.305 29.238 1.00 92.00 72 ILE A O 1
ATOM 586 N N . CYS A 1 73 ? -7.601 -6.644 27.329 1.00 93.06 73 CYS A N 1
ATOM 587 C CA . CYS A 1 73 ? -8.647 -5.666 27.031 1.00 93.06 73 CYS A CA 1
ATOM 588 C C . CYS A 1 73 ? -10.020 -6.333 26.884 1.00 93.06 73 CYS A C 1
ATOM 590 O O . CYS A 1 73 ? -10.983 -5.870 27.491 1.00 93.06 73 CYS A O 1
ATOM 592 N N . ASN A 1 74 ? -10.118 -7.446 26.150 1.00 91.94 74 ASN A N 1
ATOM 593 C CA . ASN A 1 74 ? -11.369 -8.196 26.019 1.00 91.94 74 ASN A CA 1
ATOM 594 C C . ASN A 1 74 ? -11.883 -8.726 27.369 1.00 91.94 74 ASN A C 1
ATOM 596 O O . ASN A 1 74 ? -13.073 -8.595 27.649 1.00 91.94 74 ASN A O 1
ATOM 600 N N . GLU A 1 75 ? -11.006 -9.270 28.219 1.00 91.75 75 GLU A N 1
ATOM 601 C CA . GLU A 1 75 ? -11.358 -9.771 29.560 1.00 91.75 75 GLU A CA 1
ATOM 602 C C . GLU A 1 75 ? -11.858 -8.659 30.498 1.00 91.75 75 GLU A C 1
ATOM 604 O O . GLU A 1 75 ? -12.710 -8.909 31.348 1.00 91.75 75 GLU A O 1
ATOM 609 N N . ASN A 1 76 ? -11.395 -7.422 30.300 1.00 91.31 76 ASN A N 1
ATOM 610 C CA . ASN A 1 76 ? -11.823 -6.243 31.059 1.00 91.31 76 ASN A CA 1
ATOM 611 C C . ASN A 1 76 ? -12.942 -5.441 30.366 1.00 91.31 76 ASN A C 1
ATOM 613 O O . ASN A 1 76 ? -13.282 -4.343 30.802 1.00 91.31 76 ASN A O 1
ATOM 617 N N . GLY A 1 77 ? -13.529 -5.965 29.282 1.00 90.12 77 GLY A N 1
ATOM 618 C CA . GLY A 1 77 ? -14.629 -5.312 28.565 1.00 90.12 77 GLY A CA 1
ATOM 619 C C . GLY A 1 77 ? -14.238 -4.034 27.812 1.00 90.12 77 GLY A C 1
ATOM 620 O O . GLY A 1 77 ? -15.114 -3.230 27.488 1.00 90.12 77 GLY A O 1
ATOM 621 N N . ILE A 1 78 ? -12.947 -3.846 27.526 1.00 92.69 78 ILE A N 1
ATOM 622 C CA . ILE A 1 78 ? -12.409 -2.712 26.772 1.00 92.69 78 ILE A CA 1
ATOM 623 C C . ILE A 1 78 ? -12.433 -3.040 25.275 1.00 92.69 78 ILE A C 1
ATOM 625 O O . ILE A 1 78 ? -11.778 -3.994 24.840 1.00 92.69 78 ILE A O 1
ATOM 629 N N . PRO A 1 79 ? -13.167 -2.262 24.458 1.00 93.81 79 PRO A N 1
ATOM 630 C CA . PRO A 1 79 ? -13.191 -2.459 23.019 1.00 93.81 79 PRO A CA 1
ATOM 631 C C . PRO A 1 79 ? -11.825 -2.221 22.377 1.00 93.81 79 PRO A C 1
ATOM 633 O O . PRO A 1 79 ? -11.116 -1.276 22.728 1.00 93.81 79 PRO A O 1
ATOM 636 N N . VAL A 1 80 ? -11.509 -3.036 21.372 1.00 94.50 80 VAL A N 1
ATOM 637 C CA . VAL A 1 80 ? -10.274 -2.929 20.591 1.00 94.50 80 VAL A CA 1
ATOM 638 C C . VAL A 1 80 ? -10.605 -2.603 19.135 1.00 94.50 80 VAL A C 1
ATOM 640 O O . VAL A 1 80 ? -11.504 -3.205 18.543 1.00 94.50 80 VAL A O 1
ATOM 643 N N . ILE A 1 81 ? -9.873 -1.655 18.554 1.00 95.25 81 ILE A N 1
ATOM 644 C CA . ILE A 1 81 ? -9.836 -1.336 17.126 1.00 95.25 81 ILE A CA 1
ATOM 645 C C . ILE A 1 81 ? -8.450 -1.725 16.605 1.00 95.25 81 ILE A C 1
ATOM 647 O O . ILE A 1 81 ? -7.442 -1.289 17.149 1.00 95.25 81 ILE A O 1
ATOM 651 N N . MET A 1 82 ? -8.393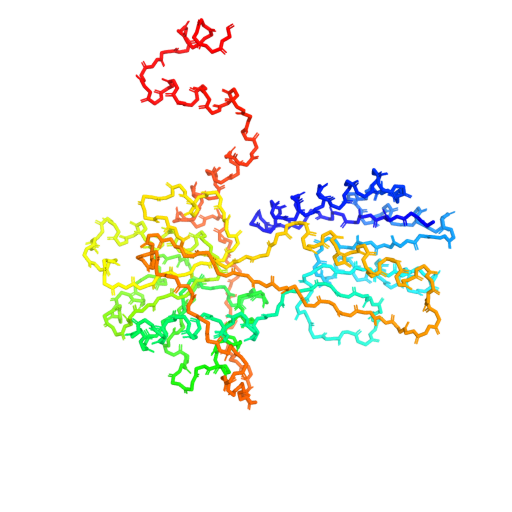 -2.525 15.550 1.00 93.19 82 MET A N 1
ATOM 652 C CA . MET A 1 82 ? -7.166 -3.023 14.934 1.00 93.19 82 MET A CA 1
ATOM 653 C C . MET A 1 82 ? -7.028 -2.444 13.525 1.00 93.19 82 MET A C 1
ATOM 655 O O . MET A 1 82 ? -8.004 -2.435 12.766 1.00 93.19 82 MET A O 1
ATOM 659 N N . LEU A 1 83 ? -5.834 -1.971 13.168 1.00 91.81 83 LEU A N 1
ATOM 660 C CA . LEU A 1 83 ? -5.526 -1.497 11.816 1.00 91.81 83 LEU A CA 1
ATOM 661 C C . LEU A 1 83 ? -4.759 -2.557 11.020 1.00 91.81 83 LEU A C 1
ATOM 663 O O . LEU A 1 83 ? -3.813 -3.143 11.531 1.00 91.81 83 LEU A O 1
ATOM 667 N N . HIS A 1 84 ? -5.106 -2.727 9.745 1.00 87.69 84 HIS A N 1
ATOM 668 C CA . HIS A 1 84 ? -4.345 -3.485 8.739 1.00 87.69 84 HIS A CA 1
ATOM 669 C C . HIS A 1 84 ? -4.078 -4.949 9.095 1.00 87.69 84 HIS A C 1
ATOM 671 O O . HIS A 1 84 ? -3.091 -5.530 8.650 1.00 87.69 84 HIS A O 1
ATOM 677 N N . ASP A 1 85 ? -4.955 -5.555 9.893 1.00 86.19 85 ASP A N 1
ATOM 678 C CA . ASP A 1 85 ? -4.894 -6.989 10.141 1.00 86.19 85 ASP A CA 1
ATOM 679 C C . ASP A 1 85 ? -5.415 -7.756 8.920 1.00 86.19 85 ASP A C 1
ATOM 681 O O . ASP A 1 85 ? -6.543 -7.540 8.462 1.00 86.19 85 ASP A O 1
ATOM 685 N N . LYS A 1 86 ? -4.561 -8.625 8.382 1.00 78.69 86 LYS A N 1
ATOM 686 C CA . LYS A 1 86 ? -4.839 -9.509 7.242 1.00 78.69 86 LYS A CA 1
ATOM 687 C C . LYS A 1 86 ? -4.927 -10.974 7.658 1.00 78.69 86 LYS A C 1
ATOM 689 O O . LYS A 1 86 ? -5.266 -11.824 6.831 1.00 78.69 86 LYS A O 1
ATOM 694 N N . SER A 1 87 ? -4.687 -11.258 8.935 1.00 69.88 87 SER A N 1
ATOM 695 C CA . SER A 1 87 ? -4.747 -12.604 9.471 1.00 69.88 87 SER A CA 1
ATOM 696 C C . SER A 1 87 ? -6.163 -13.184 9.369 1.00 69.88 87 SER A C 1
ATOM 698 O O . SER A 1 87 ? -7.192 -12.494 9.362 1.00 69.88 87 SER A O 1
ATOM 700 N N . LYS A 1 88 ? -6.240 -14.514 9.273 1.00 64.81 88 LYS A N 1
ATOM 701 C CA . LYS A 1 88 ? -7.524 -15.223 9.299 1.00 64.81 88 LYS A CA 1
ATOM 702 C C . LYS A 1 88 ? -8.181 -14.996 10.662 1.00 64.81 88 LYS A C 1
ATOM 704 O O . LYS A 1 88 ? -7.531 -15.177 11.684 1.00 64.81 88 LYS A O 1
ATOM 709 N N . ARG A 1 89 ? -9.485 -14.670 10.664 1.00 63.03 89 ARG A N 1
ATOM 710 C CA . ARG A 1 89 ? -10.288 -14.393 11.874 1.00 63.03 89 ARG A CA 1
ATOM 711 C C . ARG A 1 89 ? -9.862 -15.244 13.069 1.00 63.03 89 ARG A C 1
ATOM 713 O O . ARG A 1 89 ? -10.039 -16.463 13.076 1.00 63.03 89 ARG A O 1
ATOM 720 N N . HIS A 1 90 ? -9.391 -14.576 14.112 1.00 69.94 90 HIS A N 1
ATOM 721 C CA . HIS A 1 90 ? -9.026 -15.237 15.349 1.00 69.94 90 HIS A CA 1
ATOM 722 C C . HIS A 1 90 ? -10.229 -15.333 16.286 1.00 69.94 90 HIS A C 1
ATOM 724 O O . HIS A 1 90 ? -10.594 -14.370 16.945 1.00 69.94 90 HIS A O 1
ATOM 730 N N . TYR A 1 91 ? -10.815 -16.523 16.427 1.00 70.56 91 TYR A N 1
ATOM 731 C CA . TYR A 1 91 ? -11.957 -16.742 17.335 1.00 70.56 91 TYR A CA 1
ATOM 732 C C . TYR A 1 91 ? -11.662 -16.433 18.814 1.00 70.56 91 TYR A C 1
ATOM 734 O O . TYR A 1 91 ? -12.586 -16.325 19.614 1.00 70.56 91 TYR A O 1
ATOM 742 N N . LYS A 1 92 ? -10.380 -16.323 19.183 1.00 83.19 92 LYS A N 1
ATOM 743 C CA . LYS A 1 92 ? -9.920 -16.038 20.548 1.00 83.19 92 LYS A CA 1
ATOM 744 C C . LYS A 1 92 ? -9.842 -14.543 20.876 1.00 83.19 92 LYS A C 1
ATOM 746 O O . LYS A 1 92 ? -9.708 -14.217 22.048 1.00 83.19 92 LYS A O 1
ATOM 751 N N . TYR A 1 93 ? -9.900 -13.666 19.873 1.00 90.00 93 TYR A N 1
ATOM 752 C CA . TYR A 1 93 ? -9.696 -12.228 20.039 1.00 90.00 93 TYR A CA 1
ATOM 753 C C . TYR A 1 93 ? -10.832 -11.464 19.363 1.00 90.00 93 TYR A C 1
ATOM 755 O O . TYR A 1 93 ? -11.136 -11.687 18.192 1.00 90.00 93 TYR A O 1
ATOM 763 N N . ILE A 1 94 ? -11.468 -10.559 20.101 1.00 90.31 94 ILE A N 1
ATOM 764 C CA . ILE A 1 94 ? -12.569 -9.734 19.611 1.00 90.31 94 ILE A CA 1
ATOM 765 C C . ILE A 1 94 ? -12.050 -8.311 19.426 1.00 90.31 94 ILE A C 1
ATOM 767 O O . ILE A 1 94 ? -11.714 -7.617 20.385 1.00 90.31 94 ILE A O 1
ATOM 771 N N . TYR A 1 95 ? -12.010 -7.863 18.179 1.00 93.12 95 TYR A N 1
ATOM 772 C CA . TYR A 1 95 ? -11.635 -6.502 17.817 1.00 93.12 95 TYR A CA 1
ATOM 773 C C . TYR A 1 95 ? -12.410 -6.059 16.582 1.00 93.12 95 TYR A C 1
ATOM 775 O O . TYR A 1 95 ? -12.780 -6.863 15.725 1.00 93.12 95 TYR A O 1
ATOM 783 N N . SER A 1 96 ? -12.673 -4.759 16.505 1.00 94.25 96 SER A N 1
ATOM 784 C CA . SER A 1 96 ? -13.131 -4.118 15.276 1.00 94.25 96 SER A CA 1
ATOM 785 C C . SER A 1 96 ? -11.942 -3.909 14.345 1.00 94.25 96 SER A C 1
ATOM 787 O O . SER A 1 96 ? -10.852 -3.591 14.808 1.00 94.25 96 SER A O 1
ATOM 789 N N . LEU A 1 97 ? -12.141 -4.089 13.046 1.00 93.38 97 LEU A N 1
ATOM 790 C CA . LEU A 1 97 ? -11.081 -4.115 12.048 1.00 93.38 97 LEU A CA 1
ATOM 791 C C . LEU A 1 97 ? -11.236 -2.962 11.058 1.00 93.38 97 LEU A C 1
ATOM 793 O O . LEU A 1 97 ? -12.333 -2.689 10.575 1.00 93.38 97 LEU A O 1
ATOM 797 N N . ILE A 1 98 ? -10.122 -2.319 10.728 1.00 93.69 98 ILE A N 1
ATOM 798 C CA . ILE A 1 98 ? -9.992 -1.444 9.565 1.00 93.69 98 ILE A CA 1
ATOM 799 C C . ILE A 1 98 ? -8.884 -2.023 8.695 1.00 93.69 98 ILE A C 1
ATOM 801 O O . ILE A 1 98 ? -7.754 -2.140 9.157 1.00 93.69 98 ILE A O 1
ATOM 805 N N . THR A 1 99 ? -9.191 -2.386 7.456 1.00 89.88 99 THR A N 1
ATOM 806 C CA . THR A 1 99 ? -8.228 -3.001 6.529 1.00 89.88 99 THR A CA 1
ATOM 807 C C . THR A 1 99 ? -8.512 -2.545 5.102 1.00 89.88 99 THR A C 1
ATOM 809 O O . THR A 1 99 ? -9.580 -2.002 4.828 1.00 89.88 99 THR A O 1
ATOM 812 N N . ASP A 1 100 ? -7.576 -2.705 4.178 1.00 86.88 100 ASP A N 1
ATOM 813 C CA . ASP A 1 100 ? -7.827 -2.532 2.747 1.00 86.88 100 ASP A CA 1
ATOM 814 C C . ASP A 1 100 ? -8.483 -3.781 2.136 1.00 86.88 100 ASP A C 1
ATOM 816 O O . ASP A 1 100 ? -8.323 -4.907 2.613 1.00 86.88 100 ASP A O 1
ATOM 820 N N . ASN A 1 101 ? -9.248 -3.578 1.062 1.00 87.00 101 ASN A N 1
ATOM 821 C CA . ASN A 1 101 ? -9.901 -4.664 0.336 1.00 87.00 101 ASN A CA 1
ATOM 822 C C . ASN A 1 101 ? -9.104 -5.011 -0.926 1.00 87.00 101 ASN A C 1
ATOM 824 O O . ASN A 1 101 ? -9.200 -4.323 -1.951 1.00 87.00 101 ASN A O 1
ATOM 828 N N . ASP A 1 102 ? -8.310 -6.078 -0.838 1.00 89.19 102 ASP A N 1
ATOM 829 C CA . ASP A 1 102 ? -7.442 -6.507 -1.936 1.00 89.19 102 ASP A CA 1
ATOM 830 C C . ASP A 1 102 ? -8.241 -7.014 -3.135 1.00 89.19 102 ASP A C 1
ATOM 832 O O . ASP A 1 102 ? -7.853 -6.743 -4.263 1.00 89.19 102 ASP A O 1
ATOM 836 N N . ASP A 1 103 ? -9.386 -7.673 -2.932 1.00 88.06 103 ASP A N 1
ATOM 837 C CA . ASP A 1 103 ? -10.206 -8.205 -4.029 1.00 88.06 103 ASP A CA 1
ATOM 838 C C . ASP A 1 103 ? -10.797 -7.068 -4.896 1.00 88.06 103 ASP A C 1
ATOM 840 O O . ASP A 1 103 ? -10.761 -7.118 -6.132 1.00 88.06 103 ASP A O 1
ATOM 844 N N . ILE A 1 104 ? -11.295 -5.996 -4.264 1.00 87.75 104 ILE A N 1
ATOM 845 C CA . ILE A 1 104 ? -11.755 -4.782 -4.962 1.00 87.75 104 ILE A CA 1
ATOM 846 C C . ILE A 1 104 ? -10.572 -4.079 -5.630 1.00 87.75 104 ILE A C 1
ATOM 848 O O . ILE A 1 104 ? -10.681 -3.623 -6.771 1.00 87.75 104 ILE A O 1
ATOM 852 N N . THR A 1 105 ? -9.435 -4.007 -4.939 1.00 90.00 105 THR A N 1
ATOM 853 C CA . THR A 1 105 ? -8.223 -3.383 -5.471 1.00 90.00 105 THR A CA 1
ATOM 854 C C . THR A 1 105 ? -7.715 -4.115 -6.712 1.00 90.00 105 THR A C 1
ATOM 856 O O . THR A 1 105 ? -7.491 -3.488 -7.744 1.00 90.00 105 THR A O 1
ATOM 859 N N . ALA A 1 106 ? -7.603 -5.438 -6.654 1.00 91.62 106 ALA A N 1
ATOM 860 C CA . ALA A 1 106 ? -7.221 -6.286 -7.771 1.00 91.62 106 ALA A CA 1
ATOM 861 C C . ALA A 1 106 ? -8.193 -6.136 -8.946 1.00 91.62 106 ALA A C 1
ATOM 863 O O . ALA A 1 106 ? -7.756 -5.990 -10.085 1.00 91.62 106 ALA A O 1
ATOM 864 N N . SER A 1 107 ? -9.502 -6.078 -8.676 1.00 90.38 107 SER A N 1
ATOM 865 C CA . SER A 1 107 ? -10.525 -5.838 -9.704 1.00 90.38 107 SER A CA 1
ATOM 866 C C . SER A 1 107 ? -10.348 -4.482 -10.393 1.00 90.38 107 SER A C 1
ATOM 868 O O . SER A 1 107 ? -10.455 -4.390 -11.619 1.00 90.38 107 SER A O 1
ATOM 870 N N . MET A 1 108 ? -10.027 -3.434 -9.628 1.00 91.38 108 MET A N 1
ATOM 871 C CA . MET A 1 108 ? -9.715 -2.105 -10.158 1.00 91.38 108 MET A CA 1
ATOM 872 C C . MET A 1 108 ? -8.463 -2.124 -11.038 1.00 91.38 108 MET A C 1
ATOM 874 O O . MET A 1 108 ? -8.498 -1.600 -12.151 1.00 91.38 108 MET A O 1
ATOM 878 N N . VAL A 1 109 ? -7.382 -2.749 -10.569 1.00 93.00 109 VAL A N 1
ATOM 879 C CA . VAL A 1 109 ? -6.113 -2.865 -11.305 1.00 93.00 109 VAL A CA 1
ATOM 880 C C . VAL A 1 109 ? -6.299 -3.639 -12.600 1.00 93.00 109 VAL A C 1
ATOM 882 O O . VAL A 1 109 ? -5.952 -3.143 -13.670 1.00 93.00 109 VAL A O 1
ATOM 885 N N . TYR A 1 110 ? -6.899 -4.824 -12.521 1.00 92.56 110 TYR A N 1
ATOM 886 C CA . TYR A 1 110 ? -7.173 -5.667 -13.676 1.00 92.56 110 TYR A CA 1
ATOM 887 C C . TYR A 1 110 ? -8.021 -4.930 -14.719 1.00 92.56 110 TYR A C 1
ATOM 889 O O . TYR A 1 110 ? -7.640 -4.847 -15.886 1.00 92.56 110 TYR A O 1
ATOM 897 N N . SER A 1 111 ? -9.128 -4.307 -14.297 1.00 90.81 111 SER A N 1
ATOM 898 C CA . SER A 1 111 ? -9.992 -3.527 -15.195 1.00 90.81 111 SER A CA 1
ATOM 899 C C . SER A 1 111 ? -9.243 -2.355 -15.834 1.00 90.81 111 SER A C 1
ATOM 901 O O . SER A 1 111 ? -9.440 -2.045 -17.011 1.00 90.81 111 SER A O 1
ATOM 903 N N . TYR A 1 112 ? -8.355 -1.705 -15.080 1.00 93.56 112 TYR A N 1
ATOM 904 C CA . TYR A 1 112 ? -7.538 -0.611 -15.588 1.00 93.56 112 TYR A CA 1
ATOM 905 C C . TYR A 1 112 ? -6.560 -1.071 -16.677 1.00 93.56 112 TYR A C 1
ATOM 907 O O . TYR A 1 112 ? -6.496 -0.441 -17.734 1.00 93.56 112 TYR A O 1
ATOM 915 N N . PHE A 1 113 ? -5.855 -2.186 -16.474 1.00 94.19 113 PHE A N 1
ATOM 916 C CA . PHE A 1 113 ? -4.994 -2.772 -17.505 1.00 94.19 113 PHE A CA 1
ATOM 917 C C . PHE A 1 113 ? -5.804 -3.169 -18.753 1.00 94.19 113 PHE A C 1
ATOM 919 O O . PHE A 1 113 ? -5.503 -2.697 -19.852 1.00 94.19 113 PHE A O 1
ATOM 926 N N . LYS A 1 114 ? -6.888 -3.941 -18.589 1.00 91.31 114 LYS A N 1
ATOM 927 C CA . LYS A 1 114 ? -7.714 -4.427 -19.711 1.00 91.31 114 LYS A CA 1
ATOM 928 C C . LYS A 1 114 ? -8.353 -3.302 -20.517 1.00 91.31 114 LYS A C 1
ATOM 930 O O . LYS A 1 114 ? -8.295 -3.311 -21.743 1.00 91.31 114 LYS A O 1
ATOM 935 N N . SER A 1 115 ? -8.904 -2.283 -19.853 1.00 91.12 115 SER A N 1
ATOM 936 C CA . SER A 1 115 ? -9.496 -1.124 -20.544 1.00 91.12 115 SER A CA 1
ATOM 937 C C . SER A 1 115 ? -8.482 -0.316 -21.367 1.00 91.12 115 SER A C 1
ATOM 939 O O . SER A 1 115 ? -8.879 0.448 -22.244 1.00 91.12 115 SER A O 1
ATOM 941 N N . ASN A 1 116 ? -7.182 -0.514 -21.132 1.00 93.00 116 ASN A N 1
ATOM 942 C CA . ASN A 1 116 ? -6.089 0.079 -21.898 1.00 93.00 116 ASN A CA 1
ATOM 943 C C . ASN A 1 116 ? -5.381 -0.929 -22.828 1.00 93.00 116 ASN A C 1
ATOM 945 O O . ASN A 1 116 ? -4.275 -0.654 -23.299 1.00 93.00 116 ASN A O 1
ATOM 949 N N . GLY A 1 117 ? -6.002 -2.084 -23.098 1.00 92.88 117 GLY A N 1
ATOM 950 C CA . GLY A 1 117 ? -5.470 -3.111 -23.996 1.00 92.88 117 GLY A CA 1
ATOM 951 C C . GLY A 1 117 ? -4.202 -3.790 -23.476 1.00 92.88 117 GLY A C 1
ATOM 952 O O . GLY A 1 117 ? -3.355 -4.182 -24.273 1.00 92.88 117 GLY A O 1
ATOM 953 N N . LYS A 1 118 ? -4.028 -3.860 -22.151 1.00 94.69 118 LYS A N 1
ATOM 954 C CA . LYS A 1 118 ? -2.929 -4.577 -21.493 1.00 94.69 118 LYS A CA 1
ATOM 955 C C . LYS A 1 118 ? -3.471 -5.901 -20.979 1.00 94.69 118 LYS A C 1
ATOM 957 O O . LYS A 1 118 ? -4.277 -5.917 -20.050 1.00 94.69 118 LYS A O 1
ATOM 962 N N . GLU A 1 119 ? -3.080 -6.994 -21.622 1.00 92.12 119 GLU A N 1
ATOM 963 C CA . GLU A 1 119 ? -3.723 -8.289 -21.434 1.00 92.12 119 GLU A CA 1
ATOM 964 C C . GLU A 1 119 ? -2.935 -9.189 -20.487 1.00 92.12 119 GLU A C 1
ATOM 966 O O . GLU A 1 119 ? -3.532 -9.753 -19.569 1.00 92.12 119 GLU A O 1
ATOM 971 N N . LYS A 1 120 ? -1.621 -9.308 -20.689 1.00 96.12 120 LYS A N 1
ATOM 972 C CA . LYS A 1 120 ? -0.734 -10.141 -19.868 1.00 96.12 120 LYS A CA 1
ATOM 973 C C . LYS A 1 120 ? -0.057 -9.292 -18.793 1.00 96.12 120 LYS A C 1
ATOM 975 O O . LYS A 1 120 ? 0.621 -8.316 -19.108 1.00 96.12 120 LYS A O 1
ATOM 980 N N . ILE A 1 121 ? -0.249 -9.646 -17.525 1.00 97.25 121 ILE A N 1
ATOM 981 C CA . ILE A 1 121 ? 0.201 -8.848 -16.376 1.00 97.25 121 ILE A CA 1
ATOM 982 C C . ILE A 1 121 ? 1.049 -9.736 -15.471 1.00 97.25 121 ILE A C 1
ATOM 984 O O . ILE A 1 121 ? 0.583 -10.794 -15.065 1.00 97.25 121 ILE A O 1
ATOM 988 N N . ALA A 1 122 ? 2.260 -9.288 -15.144 1.00 97.88 122 ALA A N 1
ATOM 989 C CA . ALA A 1 122 ? 3.104 -9.927 -14.137 1.00 97.88 122 ALA A CA 1
ATOM 990 C C . ALA A 1 122 ? 2.902 -9.285 -12.759 1.00 97.88 122 ALA A C 1
ATOM 992 O O . ALA A 1 122 ? 2.625 -8.086 -12.664 1.00 97.88 122 ALA A O 1
ATOM 993 N N . PHE A 1 123 ? 3.123 -10.053 -11.695 1.00 97.44 123 PHE A N 1
ATOM 994 C CA . PHE A 1 123 ? 3.305 -9.529 -10.343 1.00 97.44 123 PHE A CA 1
ATOM 995 C C . PHE A 1 123 ? 4.769 -9.691 -9.937 1.00 97.44 123 PHE A C 1
ATOM 997 O O . PHE A 1 123 ? 5.267 -10.812 -9.868 1.00 97.44 123 PHE A O 1
ATOM 1004 N N . PHE A 1 124 ? 5.473 -8.587 -9.681 1.00 97.62 124 PHE A N 1
ATOM 1005 C CA . PHE A 1 124 ? 6.924 -8.612 -9.481 1.00 97.62 124 PHE A CA 1
ATOM 1006 C C . PHE A 1 124 ? 7.349 -8.135 -8.092 1.00 97.62 124 PHE A C 1
ATOM 1008 O O . PHE A 1 124 ? 6.886 -7.105 -7.602 1.00 97.62 124 PHE A O 1
ATOM 1015 N N . GLY A 1 125 ? 8.333 -8.837 -7.532 1.00 92.94 125 GLY A N 1
ATOM 1016 C CA . GLY A 1 125 ? 9.158 -8.399 -6.415 1.00 92.94 125 GLY A CA 1
ATOM 1017 C C . GLY A 1 125 ? 8.461 -8.467 -5.062 1.00 92.94 125 GLY A C 1
ATOM 1018 O O . GLY A 1 125 ? 8.586 -7.546 -4.260 1.00 92.94 125 GLY A O 1
ATOM 1019 N N . PHE A 1 126 ? 7.696 -9.532 -4.829 1.00 89.38 126 PHE A N 1
ATOM 1020 C CA . PHE A 1 126 ? 7.000 -9.766 -3.564 1.00 89.38 126 PHE A CA 1
ATOM 1021 C C . PHE A 1 126 ? 7.810 -10.613 -2.581 1.00 89.38 126 PHE A C 1
ATOM 1023 O O . PHE A 1 126 ? 8.726 -11.330 -2.987 1.00 89.38 126 PHE A O 1
ATOM 1030 N N . TYR A 1 127 ? 7.433 -10.567 -1.303 1.00 85.94 127 TYR A N 1
ATOM 1031 C CA . TYR A 1 127 ? 8.003 -11.415 -0.253 1.00 85.94 127 TYR A CA 1
ATOM 1032 C C . TYR A 1 127 ? 7.000 -12.485 0.183 1.00 85.94 127 TYR A C 1
ATOM 1034 O O . TYR A 1 127 ? 5.901 -12.156 0.628 1.00 85.94 127 TYR A O 1
ATOM 1042 N N . ALA A 1 128 ? 7.380 -13.765 0.107 1.00 83.38 128 ALA A N 1
ATOM 1043 C CA . ALA A 1 128 ? 6.493 -14.885 0.450 1.00 83.38 128 ALA A CA 1
ATOM 1044 C C . ALA A 1 128 ? 5.998 -14.836 1.910 1.00 83.38 128 ALA A C 1
ATOM 1046 O O . ALA A 1 128 ? 4.847 -15.163 2.185 1.00 83.38 128 ALA A O 1
ATOM 1047 N N . ASN A 1 129 ? 6.828 -14.321 2.823 1.00 79.62 129 ASN A N 1
ATOM 1048 C CA . ASN A 1 129 ? 6.494 -14.180 4.244 1.00 79.62 129 ASN A CA 1
ATOM 1049 C C . ASN A 1 129 ? 5.666 -12.910 4.555 1.00 79.62 129 ASN A C 1
ATOM 1051 O O . ASN A 1 129 ? 5.331 -12.657 5.710 1.00 79.62 129 ASN A O 1
ATOM 1055 N N . SER A 1 130 ? 5.331 -12.087 3.550 1.00 83.00 130 SER A N 1
ATOM 1056 C CA . SER A 1 130 ? 4.469 -10.908 3.712 1.00 83.00 130 SER A CA 1
ATOM 1057 C C . SER A 1 130 ? 3.006 -11.280 3.463 1.00 83.00 130 SER A C 1
ATOM 1059 O O . SER A 1 130 ? 2.581 -11.471 2.321 1.00 83.00 130 SER A O 1
ATOM 1061 N N . GLU A 1 131 ? 2.189 -11.312 4.523 1.00 81.56 131 GLU A N 1
AT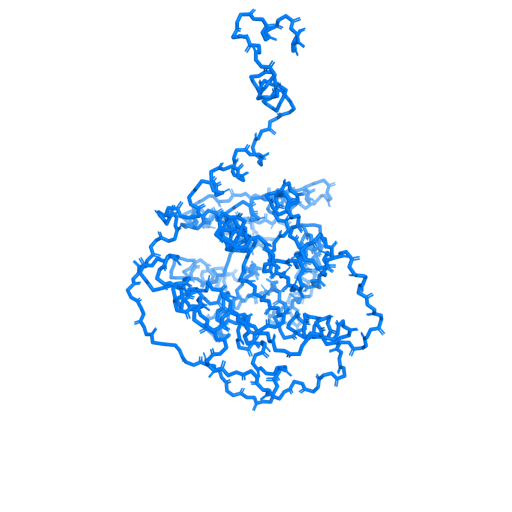OM 1062 C CA . GLU A 1 131 ? 0.729 -11.489 4.398 1.00 81.56 131 GLU A CA 1
ATOM 1063 C C . GLU A 1 131 ? 0.095 -10.408 3.508 1.00 81.56 131 GLU A C 1
ATOM 1065 O O . GLU A 1 131 ? -0.849 -10.666 2.761 1.00 81.56 131 GLU A O 1
ATOM 1070 N N . SER A 1 132 ? 0.629 -9.184 3.550 1.00 84.94 132 SER A N 1
ATOM 1071 C CA . SER A 1 132 ? 0.144 -8.078 2.722 1.00 84.94 132 SER A CA 1
ATOM 1072 C C . SER A 1 132 ? 0.438 -8.297 1.237 1.00 84.94 132 SER A C 1
ATOM 1074 O O . SER A 1 132 ? -0.353 -7.886 0.390 1.00 84.94 132 SER A O 1
ATOM 1076 N N . ASP A 1 133 ? 1.560 -8.925 0.899 1.00 89.31 133 ASP A N 1
ATOM 1077 C CA . ASP A 1 133 ? 1.923 -9.182 -0.494 1.00 89.31 133 ASP A CA 1
ATOM 1078 C C . ASP A 1 133 ? 1.150 -10.385 -1.037 1.00 89.31 133 ASP A C 1
ATOM 1080 O O . ASP A 1 133 ? 0.516 -10.304 -2.090 1.00 89.31 133 ASP A O 1
ATOM 1084 N N . THR A 1 134 ? 1.147 -11.482 -0.278 1.00 89.06 134 THR A N 1
ATOM 1085 C CA . THR A 1 134 ? 0.452 -12.724 -0.641 1.00 89.06 134 THR A CA 1
ATOM 1086 C C . THR A 1 134 ? -1.054 -12.513 -0.788 1.00 89.06 134 THR A C 1
ATOM 1088 O O . THR A 1 134 ? -1.642 -13.010 -1.746 1.00 89.06 134 THR A O 1
ATOM 1091 N N . SER A 1 135 ? -1.683 -11.695 0.065 1.00 89.12 135 SER A N 1
ATOM 1092 C CA . SER A 1 135 ? -3.104 -11.333 -0.077 1.00 89.12 135 SER A CA 1
ATOM 1093 C C . SER A 1 135 ? -3.419 -10.562 -1.366 1.00 89.12 135 SER A C 1
ATOM 1095 O O . SER A 1 135 ? -4.437 -10.846 -2.002 1.00 89.12 135 SER A O 1
ATOM 1097 N N . LYS A 1 136 ? -2.543 -9.648 -1.813 1.00 91.50 136 LYS A N 1
ATOM 1098 C CA . LYS A 1 136 ? -2.699 -8.945 -3.104 1.00 91.50 136 LYS A CA 1
ATOM 1099 C C . LYS A 1 136 ? -2.568 -9.895 -4.289 1.00 91.50 136 LYS A C 1
ATOM 1101 O O . LYS A 1 136 ? -3.339 -9.786 -5.243 1.00 91.50 136 LYS A O 1
ATOM 1106 N N . ILE A 1 137 ? -1.622 -10.829 -4.224 1.00 92.94 137 ILE A N 1
ATOM 1107 C CA . ILE A 1 137 ? -1.412 -11.839 -5.266 1.00 92.94 137 ILE A CA 1
ATOM 1108 C C . ILE A 1 137 ? -2.617 -12.778 -5.351 1.00 92.94 137 ILE A C 1
ATOM 1110 O O . ILE A 1 137 ? -3.158 -12.991 -6.436 1.00 92.94 137 ILE A O 1
ATOM 1114 N N . ASP A 1 138 ? -3.102 -13.264 -4.208 1.00 91.69 138 ASP A N 1
ATOM 1115 C CA . ASP A 1 138 ? -4.310 -14.085 -4.111 1.00 91.69 138 ASP A CA 1
ATOM 1116 C C . ASP A 1 138 ? -5.539 -13.362 -4.665 1.00 91.69 138 ASP A C 1
ATOM 1118 O O . ASP A 1 138 ? -6.344 -13.950 -5.391 1.00 91.69 138 ASP A O 1
ATOM 1122 N N . ALA A 1 139 ? -5.706 -12.084 -4.328 1.00 91.19 139 ALA A N 1
ATOM 1123 C CA . ALA A 1 139 ? -6.790 -11.271 -4.857 1.00 91.19 139 ALA A CA 1
ATOM 1124 C C . ALA A 1 139 ? -6.705 -11.146 -6.384 1.00 91.19 139 ALA A C 1
ATOM 1126 O O . ALA A 1 139 ? -7.702 -11.352 -7.080 1.00 91.19 139 ALA A O 1
ATOM 1127 N N . PHE A 1 140 ? -5.511 -10.887 -6.922 1.00 91.69 140 PHE A N 1
ATOM 1128 C CA . PHE A 1 140 ? -5.294 -10.791 -8.364 1.00 91.69 140 PHE A CA 1
ATOM 1129 C C . PHE A 1 140 ? -5.556 -12.119 -9.083 1.00 91.69 140 PHE A C 1
ATOM 1131 O O . PHE A 1 140 ? -6.261 -12.152 -10.092 1.00 91.69 140 PHE A O 1
ATOM 1138 N N . TYR A 1 141 ? -5.117 -13.232 -8.496 1.00 92.44 141 TYR A N 1
ATOM 1139 C CA . TYR A 1 141 ? -5.363 -14.584 -8.996 1.00 92.44 141 TYR A CA 1
ATOM 1140 C C . TYR A 1 141 ? -6.846 -14.938 -9.116 1.00 92.44 141 TYR A C 1
ATOM 1142 O O . TYR A 1 141 ? -7.249 -15.652 -10.039 1.00 92.44 141 TYR A O 1
ATOM 1150 N N . LYS A 1 142 ? -7.686 -14.449 -8.195 1.00 90.56 142 LYS A N 1
ATOM 1151 C CA . LYS A 1 142 ? -9.143 -14.663 -8.243 1.00 90.56 142 LYS A CA 1
ATOM 1152 C C . LYS A 1 142 ? -9.832 -13.844 -9.334 1.00 90.56 142 LYS A C 1
ATOM 1154 O O . LYS A 1 142 ? -10.913 -14.245 -9.778 1.00 90.56 142 LYS A O 1
ATOM 1159 N N . VAL A 1 143 ? -9.243 -12.711 -9.715 1.00 90.31 143 VAL A N 1
ATOM 1160 C CA . VAL A 1 143 ? -9.797 -11.762 -10.688 1.00 90.31 143 VAL A CA 1
ATOM 1161 C C . VAL A 1 143 ? -9.383 -12.130 -12.113 1.00 90.31 143 VAL A C 1
ATOM 1163 O O . VAL A 1 143 ? -10.248 -12.216 -12.985 1.00 90.31 143 VAL A O 1
ATOM 1166 N N . ASP A 1 144 ? -8.098 -12.401 -12.350 1.00 90.12 144 ASP A N 1
ATOM 1167 C CA . ASP A 1 144 ? -7.593 -12.817 -13.659 1.00 90.12 144 ASP A C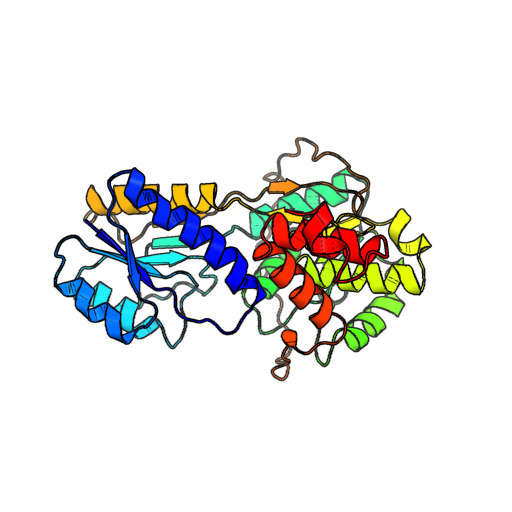A 1
ATOM 1168 C C . ASP A 1 144 ? -7.597 -14.351 -13.790 1.00 90.12 144 ASP A C 1
ATOM 1170 O O . ASP A 1 144 ? -6.991 -15.097 -13.017 1.00 90.12 144 ASP A O 1
ATOM 1174 N N . LEU A 1 145 ? -8.326 -14.856 -14.787 1.00 84.38 145 LEU A N 1
ATOM 1175 C CA . LEU A 1 145 ? -8.450 -16.293 -15.026 1.00 84.38 145 LEU A CA 1
ATOM 1176 C C . LEU A 1 145 ? -7.206 -16.910 -15.656 1.00 84.38 145 LEU A C 1
ATOM 1178 O O . LEU A 1 145 ? -6.996 -18.104 -15.447 1.00 84.38 145 LEU A O 1
ATOM 1182 N N . ASN A 1 146 ? -6.424 -16.115 -16.383 1.00 88.88 146 ASN A N 1
ATOM 1183 C CA . ASN A 1 146 ? -5.220 -16.559 -17.076 1.00 88.88 146 ASN A CA 1
ATOM 1184 C C . ASN A 1 146 ? -3.953 -16.330 -16.245 1.00 88.88 146 ASN A C 1
ATOM 1186 O O . ASN A 1 146 ? -2.897 -16.811 -16.637 1.00 88.88 146 ASN A O 1
ATOM 1190 N N . PHE A 1 147 ? -4.069 -15.614 -15.125 1.00 92.69 147 PHE A N 1
ATOM 1191 C CA . PHE A 1 147 ? -2.981 -15.413 -14.179 1.00 92.69 147 PHE A CA 1
ATOM 1192 C C . PHE A 1 147 ? -2.703 -16.698 -13.397 1.00 92.69 147 PHE A C 1
ATOM 1194 O O . PHE A 1 147 ? -3.625 -17.356 -12.897 1.00 92.69 147 PHE A O 1
ATOM 1201 N N . SER A 1 148 ? -1.427 -17.043 -13.309 1.00 92.50 148 SER A N 1
ATOM 1202 C CA . SER A 1 148 ? -0.892 -18.289 -12.772 1.00 92.50 148 SER A CA 1
ATOM 1203 C C . SER A 1 148 ? 0.368 -18.027 -11.945 1.00 92.50 148 SER A C 1
ATOM 1205 O O . SER A 1 148 ? 0.816 -16.888 -11.845 1.00 92.50 148 SER A O 1
ATOM 1207 N N . SER A 1 149 ? 0.945 -19.078 -11.357 1.00 91.44 149 SER A N 1
ATOM 1208 C CA . SER A 1 149 ? 2.222 -18.995 -10.635 1.00 91.44 149 SER A CA 1
ATOM 1209 C C . SER A 1 149 ? 3.368 -18.473 -11.501 1.00 91.44 149 SER A C 1
ATOM 1211 O O . SER A 1 149 ? 4.251 -17.802 -10.979 1.00 91.44 149 SER A O 1
ATOM 1213 N N . ASP A 1 150 ? 3.335 -18.745 -12.806 1.00 93.69 150 ASP A N 1
ATOM 1214 C CA . ASP A 1 150 ? 4.399 -18.371 -13.745 1.00 93.69 150 ASP A CA 1
ATOM 1215 C C . ASP A 1 150 ? 4.417 -16.857 -14.012 1.00 93.69 150 ASP A C 1
ATOM 1217 O O . ASP A 1 150 ? 5.429 -16.303 -14.432 1.00 93.69 150 ASP A O 1
ATOM 1221 N N . ASP A 1 151 ? 3.304 -16.174 -13.723 1.00 96.12 151 ASP A N 1
ATOM 1222 C CA . ASP A 1 151 ? 3.177 -14.724 -13.838 1.00 96.12 151 ASP A CA 1
ATOM 1223 C C . ASP A 1 151 ? 3.612 -13.996 -12.538 1.00 96.12 151 ASP A C 1
ATOM 1225 O O . ASP A 1 151 ? 3.473 -12.771 -12.439 1.00 96.12 151 ASP A O 1
ATOM 1229 N N . VAL A 1 152 ? 4.124 -14.718 -11.525 1.00 95.69 152 VAL A N 1
ATOM 1230 C CA . VAL A 1 152 ? 4.501 -14.177 -10.206 1.00 95.69 152 VAL A CA 1
ATOM 1231 C C . VAL A 1 152 ? 5.995 -14.364 -9.917 1.00 95.69 152 VAL A C 1
ATOM 1233 O O . VAL A 1 152 ? 6.501 -15.479 -9.847 1.00 95.69 152 VAL A O 1
ATOM 1236 N N . PHE A 1 153 ? 6.695 -13.266 -9.633 1.00 95.31 153 PHE A N 1
ATOM 1237 C CA . PHE A 1 153 ? 8.137 -13.243 -9.371 1.00 95.31 153 PHE A CA 1
ATOM 1238 C C . PHE A 1 153 ? 8.393 -12.743 -7.942 1.00 95.31 153 PHE A C 1
ATOM 1240 O O . PHE A 1 153 ? 8.074 -11.592 -7.637 1.00 95.31 153 PHE A O 1
ATOM 1247 N N . HIS A 1 154 ? 8.948 -13.576 -7.052 1.00 90.75 154 HIS A N 1
ATOM 1248 C CA . HIS A 1 154 ? 9.301 -13.166 -5.681 1.00 90.75 154 HIS A CA 1
ATOM 1249 C C . HIS A 1 154 ? 10.794 -12.957 -5.482 1.00 90.75 154 HIS A C 1
ATOM 1251 O O . HIS A 1 154 ? 11.629 -13.568 -6.144 1.00 90.75 154 HIS A O 1
ATOM 1257 N N . ILE A 1 155 ? 11.108 -12.120 -4.499 1.00 89.75 155 ILE A N 1
ATOM 1258 C CA . ILE A 1 155 ? 12.462 -11.902 -4.006 1.00 89.75 155 ILE A CA 1
ATOM 1259 C C . ILE A 1 155 ? 12.781 -13.007 -2.997 1.00 89.75 155 ILE A C 1
ATOM 1261 O O . ILE A 1 155 ? 12.191 -13.037 -1.917 1.00 89.75 155 ILE A O 1
ATOM 1265 N N . LYS A 1 156 ? 13.704 -13.911 -3.360 1.00 87.06 156 LYS A N 1
ATOM 1266 C CA . LYS A 1 156 ? 14.201 -14.971 -2.467 1.00 87.06 156 LYS A CA 1
ATOM 1267 C C . LYS A 1 156 ? 15.485 -14.559 -1.762 1.00 87.06 156 LYS A C 1
ATOM 1269 O O . LYS A 1 156 ? 15.496 -14.406 -0.548 1.00 87.06 156 LYS A O 1
ATOM 1274 N N . SER A 1 157 ? 16.550 -14.345 -2.534 1.00 86.12 157 SER A N 1
ATOM 1275 C CA . SER A 1 157 ? 17.875 -13.963 -2.026 1.00 86.12 157 SER A CA 1
ATOM 1276 C C . SER A 1 157 ? 18.295 -12.538 -2.407 1.00 86.12 157 SER A C 1
ATOM 1278 O O . SER A 1 157 ? 19.367 -12.074 -2.013 1.00 86.12 157 SER A O 1
ATOM 1280 N N . GLY A 1 158 ? 17.446 -11.822 -3.148 1.00 89.81 158 GLY A N 1
ATOM 1281 C CA . GLY A 1 158 ? 17.622 -10.407 -3.466 1.00 89.81 158 GLY A CA 1
ATOM 1282 C C . GLY A 1 158 ? 16.901 -9.980 -4.739 1.00 89.81 158 GLY A C 1
ATOM 1283 O O . GLY A 1 158 ? 16.458 -10.801 -5.547 1.00 89.81 158 GLY A O 1
ATOM 1284 N N . PHE A 1 159 ? 16.786 -8.668 -4.918 1.00 93.25 159 PHE A N 1
ATOM 1285 C CA . PHE A 1 159 ? 16.155 -8.052 -6.078 1.00 93.25 159 PHE A CA 1
ATOM 1286 C C . PHE A 1 159 ? 16.789 -8.502 -7.402 1.00 93.25 159 PHE A C 1
ATOM 1288 O O . PHE A 1 159 ? 16.071 -8.787 -8.358 1.00 93.25 159 PHE A O 1
ATOM 1295 N N . ASP A 1 160 ? 18.119 -8.615 -7.457 1.00 93.62 160 ASP A N 1
ATOM 1296 C CA . ASP A 1 160 ? 18.847 -8.987 -8.678 1.00 93.62 160 ASP A CA 1
ATOM 1297 C C . ASP A 1 160 ? 18.560 -10.421 -9.142 1.00 93.62 160 ASP A C 1
ATOM 1299 O O . ASP A 1 160 ? 18.541 -10.680 -10.344 1.00 93.62 160 ASP A O 1
ATOM 1303 N N . GLU A 1 161 ? 18.342 -11.360 -8.215 1.00 92.75 161 GLU A N 1
ATOM 1304 C CA . GLU A 1 161 ? 17.921 -12.728 -8.548 1.00 92.75 161 GLU A CA 1
ATOM 1305 C C . GLU A 1 161 ? 16.521 -12.704 -9.167 1.00 92.75 161 GLU A C 1
ATOM 1307 O O . GLU A 1 161 ? 16.334 -13.160 -10.291 1.00 92.75 161 GLU A O 1
ATOM 1312 N N . CYS A 1 162 ? 15.570 -12.065 -8.481 1.00 94.88 162 CYS A N 1
ATOM 1313 C CA . CYS A 1 162 ? 14.197 -11.920 -8.961 1.00 94.88 162 CYS A CA 1
ATOM 1314 C C . CYS A 1 162 ? 14.139 -11.230 -10.337 1.00 94.88 162 CYS A C 1
ATOM 1316 O O . CYS A 1 162 ? 13.373 -11.623 -11.217 1.00 94.88 162 CYS A O 1
ATOM 1318 N N . MET A 1 163 ? 14.983 -10.215 -10.552 1.00 97.00 163 MET A N 1
ATOM 1319 C CA . MET A 1 163 ? 15.088 -9.513 -11.829 1.00 97.00 163 MET A CA 1
ATOM 1320 C C . MET A 1 163 ? 15.632 -10.410 -12.943 1.00 97.00 163 MET A C 1
ATOM 1322 O O . MET A 1 163 ? 15.142 -10.307 -14.062 1.00 97.00 163 MET A O 1
ATOM 1326 N N . LYS A 1 164 ? 16.605 -11.292 -12.671 1.00 95.50 164 LYS A N 1
ATOM 1327 C CA . LYS A 1 164 ? 17.106 -12.253 -13.672 1.00 95.50 164 LYS A CA 1
ATOM 1328 C C . LYS A 1 164 ? 16.012 -13.214 -14.117 1.00 95.50 164 LYS A C 1
ATOM 1330 O O . LYS A 1 164 ? 15.853 -13.409 -15.318 1.00 95.50 164 LYS A O 1
ATOM 1335 N N . ASP A 1 165 ? 15.233 -13.734 -13.173 1.00 94.56 165 ASP A N 1
ATOM 1336 C CA . ASP A 1 165 ? 14.109 -14.624 -13.479 1.00 94.56 165 ASP A CA 1
ATOM 1337 C C . ASP A 1 165 ? 13.063 -13.906 -14.343 1.00 94.56 165 ASP A C 1
ATOM 1339 O O . ASP A 1 165 ? 12.602 -14.429 -15.356 1.00 94.56 165 ASP A O 1
ATOM 1343 N N . PHE A 1 166 ? 12.735 -12.659 -13.999 1.00 97.69 166 PHE A N 1
ATOM 1344 C CA . PHE A 1 166 ? 11.824 -11.840 -14.797 1.00 97.69 166 PHE A CA 1
ATOM 1345 C C . PHE A 1 166 ? 12.388 -11.484 -16.179 1.00 97.69 166 PHE A C 1
ATOM 1347 O O . PHE A 1 166 ? 11.640 -11.390 -17.155 1.00 97.69 166 PHE A O 1
ATOM 1354 N N . TRP A 1 167 ? 13.698 -11.252 -16.279 1.00 97.44 167 TRP A N 1
ATOM 1355 C CA . TRP A 1 167 ? 14.344 -10.715 -17.475 1.00 97.44 167 TRP A CA 1
ATOM 1356 C C . TRP A 1 167 ? 14.111 -11.585 -18.708 1.00 97.44 167 TRP A C 1
ATOM 1358 O O . TRP A 1 167 ? 13.825 -11.049 -19.782 1.00 97.44 167 TRP A O 1
ATOM 1368 N N . GLU A 1 168 ? 14.167 -12.905 -18.557 1.00 95.12 168 GLU A N 1
ATOM 1369 C CA . GLU A 1 168 ? 13.962 -13.857 -19.654 1.00 95.12 168 GLU A CA 1
ATOM 1370 C C . GLU A 1 168 ? 12.529 -13.804 -20.215 1.00 95.12 168 GLU A C 1
ATOM 1372 O O . GLU A 1 168 ? 12.325 -13.946 -21.420 1.00 95.12 168 GLU A O 1
ATOM 1377 N N . HIS A 1 169 ? 11.547 -13.480 -19.369 1.00 96.25 169 HIS A N 1
ATOM 1378 C CA . HIS A 1 169 ? 10.118 -13.472 -19.706 1.00 96.25 169 HIS A CA 1
ATOM 1379 C C . HIS A 1 169 ? 9.533 -12.070 -19.910 1.00 96.25 169 HIS A C 1
ATOM 1381 O O . HIS A 1 169 ? 8.359 -11.914 -20.242 1.00 96.25 169 HIS A O 1
ATOM 1387 N N . ARG A 1 170 ? 10.335 -11.012 -19.744 1.00 96.75 170 ARG A N 1
ATOM 1388 C CA . ARG A 1 170 ? 9.869 -9.612 -19.704 1.00 96.75 170 ARG A CA 1
ATOM 1389 C C . ARG A 1 170 ? 8.986 -9.201 -20.890 1.00 96.75 170 ARG A C 1
ATOM 1391 O O . ARG A 1 170 ? 8.092 -8.367 -20.758 1.00 96.75 170 ARG A O 1
ATOM 1398 N N . TYR A 1 171 ? 9.223 -9.780 -22.067 1.00 97.19 171 TYR A N 1
ATOM 1399 C CA . TYR A 1 171 ? 8.475 -9.451 -23.278 1.00 97.19 171 TYR A CA 1
ATOM 1400 C C . TYR A 1 171 ? 7.095 -10.107 -23.377 1.00 97.19 171 TYR A C 1
ATOM 1402 O O . TYR A 1 171 ? 6.293 -9.660 -24.195 1.00 97.19 171 TYR A O 1
ATOM 1410 N N . GLU A 1 172 ? 6.796 -11.089 -22.529 1.00 97.06 172 GLU A N 1
ATOM 1411 C CA . GLU A 1 172 ? 5.499 -11.771 -22.465 1.00 97.06 172 GLU A CA 1
ATOM 1412 C C . GLU A 1 172 ? 4.411 -10.913 -21.809 1.00 97.06 172 GLU A C 1
ATOM 1414 O O . GLU A 1 172 ? 3.221 -11.161 -22.002 1.00 97.06 172 GLU A O 1
ATOM 1419 N N . TYR A 1 173 ? 4.815 -9.888 -21.054 1.00 97.75 173 TYR A N 1
ATOM 1420 C CA . TYR A 1 173 ? 3.923 -9.053 -20.260 1.00 97.75 173 TYR A CA 1
ATOM 1421 C C . TYR A 1 173 ? 3.714 -7.672 -20.883 1.00 97.75 173 TYR A C 1
ATOM 1423 O O . TYR A 1 173 ? 4.655 -7.015 -21.335 1.00 97.75 173 TYR A O 1
ATOM 1431 N N . ASP A 1 174 ? 2.472 -7.197 -20.840 1.00 97.44 174 ASP A N 1
ATOM 1432 C CA . ASP A 1 174 ? 2.057 -5.842 -21.214 1.00 97.44 174 ASP A CA 1
ATOM 1433 C C . ASP A 1 174 ? 2.146 -4.863 -20.036 1.00 97.44 174 ASP A C 1
ATOM 1435 O O . ASP A 1 174 ? 2.153 -3.637 -20.213 1.00 97.44 174 ASP A O 1
ATOM 1439 N N . GLY A 1 175 ? 2.194 -5.396 -18.818 1.00 97.69 175 GLY A N 1
ATOM 1440 C CA . GLY A 1 175 ? 2.260 -4.608 -17.606 1.00 97.69 175 GLY A CA 1
ATOM 1441 C C . GLY A 1 175 ? 2.735 -5.395 -16.397 1.00 97.69 175 GLY A C 1
ATOM 1442 O O . GLY A 1 175 ? 2.756 -6.623 -16.401 1.00 97.69 175 GLY A O 1
ATOM 1443 N N . VAL A 1 176 ? 3.127 -4.658 -15.363 1.00 98.38 176 VAL A N 1
ATOM 1444 C CA . VAL A 1 176 ? 3.629 -5.216 -14.109 1.00 98.38 176 VAL A CA 1
ATOM 1445 C C . VAL A 1 176 ? 2.933 -4.531 -12.936 1.00 98.38 176 VAL A C 1
ATOM 1447 O O . VAL A 1 176 ? 2.861 -3.298 -12.865 1.00 98.38 176 VAL A O 1
ATOM 1450 N N . PHE A 1 177 ? 2.403 -5.340 -12.026 1.00 97.75 177 PHE A N 1
ATOM 1451 C CA . PHE A 1 177 ? 1.843 -4.911 -10.754 1.00 97.75 177 PHE A CA 1
ATOM 1452 C C . PHE A 1 177 ? 2.843 -5.217 -9.631 1.00 97.75 177 PHE A C 1
ATOM 1454 O O . PHE A 1 177 ? 3.431 -6.296 -9.589 1.00 97.75 177 PHE A O 1
ATOM 1461 N N . PHE A 1 178 ? 3.070 -4.249 -8.747 1.00 97.06 178 PHE A N 1
ATOM 1462 C CA . PHE A 1 178 ? 4.072 -4.336 -7.685 1.00 97.06 178 PHE A CA 1
ATOM 1463 C C . PHE A 1 178 ? 3.408 -4.303 -6.303 1.00 97.06 178 PHE A C 1
ATOM 1465 O O . PHE A 1 178 ? 2.401 -3.608 -6.127 1.00 97.06 178 PHE A O 1
ATOM 1472 N N . PRO A 1 179 ? 3.990 -4.969 -5.288 1.00 92.50 179 PRO A N 1
ATOM 1473 C CA . PRO A 1 179 ? 3.449 -4.958 -3.927 1.00 92.50 179 PRO A CA 1
ATOM 1474 C C . PRO A 1 179 ? 3.511 -3.568 -3.282 1.00 92.50 179 PRO A C 1
ATOM 1476 O O . PRO A 1 179 ? 2.707 -3.250 -2.405 1.00 92.50 179 PRO A O 1
ATOM 1479 N N . ASN A 1 180 ? 4.462 -2.733 -3.712 1.00 91.94 180 ASN A N 1
ATOM 1480 C CA . ASN A 1 180 ? 4.635 -1.360 -3.261 1.00 91.94 180 ASN A CA 1
ATOM 1481 C C . ASN A 1 180 ? 5.418 -0.520 -4.283 1.00 91.94 180 ASN A C 1
ATOM 1483 O O . ASN A 1 180 ? 6.021 -1.033 -5.227 1.00 91.94 180 ASN A O 1
ATOM 1487 N N . ASP A 1 181 ? 5.406 0.796 -4.078 1.00 94.81 181 ASP A N 1
ATOM 1488 C CA . ASP A 1 181 ? 6.112 1.746 -4.937 1.00 94.81 181 ASP A CA 1
ATOM 1489 C C . ASP A 1 181 ? 7.644 1.586 -4.930 1.00 94.81 181 ASP A C 1
ATOM 1491 O O . ASP A 1 181 ? 8.278 1.890 -5.935 1.00 94.81 181 ASP A O 1
ATOM 1495 N N . PHE A 1 182 ? 8.261 1.109 -3.843 1.00 93.06 182 PHE A N 1
ATOM 1496 C CA . PHE A 1 182 ? 9.723 0.967 -3.759 1.00 93.06 182 PHE A CA 1
ATOM 1497 C C . PHE A 1 182 ? 10.241 -0.085 -4.731 1.00 93.06 182 PHE A C 1
ATOM 1499 O O . PHE A 1 182 ? 11.174 0.179 -5.489 1.00 93.06 182 PHE A O 1
ATOM 1506 N N . VAL A 1 183 ? 9.576 -1.240 -4.766 1.00 95.19 183 VAL A N 1
ATOM 1507 C CA . VAL A 1 183 ? 9.874 -2.307 -5.726 1.00 95.19 183 VAL A CA 1
ATOM 1508 C C . VAL A 1 183 ? 9.644 -1.814 -7.156 1.00 95.19 183 VAL A C 1
ATOM 1510 O O . VAL A 1 183 ? 10.492 -2.035 -8.021 1.00 95.19 183 VAL A O 1
ATOM 1513 N N . ALA A 1 184 ? 8.555 -1.076 -7.403 1.00 97.38 184 ALA A N 1
ATOM 1514 C CA . ALA A 1 184 ? 8.283 -0.488 -8.714 1.00 97.38 184 ALA A CA 1
ATOM 1515 C C . ALA A 1 184 ? 9.398 0.477 -9.161 1.00 97.38 184 ALA A C 1
ATOM 1517 O O . ALA A 1 184 ? 9.816 0.459 -10.318 1.00 97.38 184 ALA A O 1
ATOM 1518 N N . ILE A 1 185 ? 9.914 1.306 -8.250 1.00 97.00 185 ILE A N 1
ATOM 1519 C CA . ILE A 1 185 ? 10.998 2.250 -8.543 1.00 97.00 185 ILE A CA 1
ATOM 1520 C C . ILE A 1 185 ? 12.312 1.516 -8.803 1.00 97.00 185 ILE A C 1
ATOM 1522 O O . ILE A 1 185 ? 12.985 1.845 -9.779 1.00 97.00 185 ILE A O 1
ATOM 1526 N N . ALA A 1 186 ? 12.667 0.516 -7.991 1.00 96.50 186 ALA A N 1
ATOM 1527 C CA . ALA A 1 186 ? 13.858 -0.302 -8.221 1.00 96.50 186 ALA A CA 1
ATOM 1528 C C . ALA A 1 186 ? 13.799 -0.993 -9.594 1.00 96.50 186 ALA A C 1
ATOM 1530 O O . ALA A 1 186 ? 14.753 -0.917 -10.371 1.00 96.50 186 ALA A O 1
ATOM 1531 N N . PHE A 1 187 ? 12.639 -1.554 -9.946 1.00 97.81 187 PHE A N 1
ATOM 1532 C CA . PHE A 1 187 ? 12.370 -2.150 -11.255 1.00 97.81 187 PHE A CA 1
ATOM 1533 C C . PHE A 1 187 ? 12.555 -1.152 -12.398 1.00 97.81 187 PHE A C 1
ATOM 1535 O O . PHE A 1 187 ? 13.305 -1.401 -13.343 1.00 97.81 187 PHE A O 1
ATOM 1542 N N . LEU A 1 188 ? 11.916 0.014 -12.313 1.00 97.44 188 LEU A N 1
ATOM 1543 C CA . LEU A 1 188 ? 12.030 1.029 -13.357 1.00 97.44 188 LEU A CA 1
ATOM 1544 C C . LEU A 1 188 ? 13.446 1.608 -13.447 1.00 97.44 188 LEU A C 1
ATOM 1546 O O . LEU A 1 188 ? 13.899 1.930 -14.542 1.00 97.44 188 LEU A O 1
ATOM 1550 N N . ASN A 1 189 ? 14.166 1.725 -12.329 1.00 96.19 189 ASN A N 1
ATOM 1551 C CA . ASN A 1 189 ? 15.561 2.158 -12.318 1.00 96.19 189 ASN A CA 1
ATOM 1552 C C . ASN A 1 189 ? 16.474 1.139 -13.011 1.00 96.19 189 ASN A C 1
ATOM 1554 O O . ASN A 1 189 ? 17.345 1.530 -13.787 1.00 96.19 189 ASN A O 1
ATOM 1558 N N . TYR A 1 190 ? 16.237 -0.158 -12.794 1.00 96.62 190 TYR A N 1
ATOM 1559 C CA . TYR A 1 190 ? 16.947 -1.219 -13.502 1.00 96.62 190 TYR A CA 1
ATOM 1560 C C . TYR A 1 190 ? 16.748 -1.101 -15.020 1.00 96.62 190 TYR A C 1
ATOM 1562 O O . TYR A 1 190 ? 17.722 -1.039 -15.772 1.00 96.62 190 TYR A O 1
ATOM 1570 N N . PHE A 1 191 ? 15.502 -0.978 -15.486 1.00 96.44 191 PHE A N 1
ATOM 1571 C CA . PHE A 1 191 ? 15.214 -0.840 -16.917 1.00 96.44 191 PHE A CA 1
ATOM 1572 C C . PHE A 1 191 ? 15.714 0.474 -17.513 1.00 96.44 191 PHE A C 1
ATOM 1574 O O . PHE A 1 191 ? 16.201 0.480 -18.639 1.00 96.44 191 PHE A O 1
ATOM 1581 N N . LYS A 1 192 ? 15.685 1.577 -16.761 1.00 94.31 192 LYS A N 1
ATOM 1582 C CA . LYS A 1 192 ? 16.269 2.852 -17.197 1.00 94.31 192 LYS A CA 1
ATOM 1583 C C . LYS A 1 192 ? 17.757 2.718 -17.539 1.00 94.31 192 LYS A C 1
ATOM 1585 O O . LYS A 1 192 ? 18.227 3.382 -18.456 1.00 94.31 192 LYS A O 1
ATOM 1590 N N . ASN A 1 193 ? 18.496 1.886 -16.811 1.00 94.31 193 ASN A N 1
ATOM 1591 C CA . ASN A 1 193 ? 19.937 1.738 -17.013 1.00 94.31 193 ASN A CA 1
ATOM 1592 C C . ASN A 1 193 ? 20.293 0.670 -18.059 1.00 94.31 193 ASN A C 1
ATOM 1594 O O . ASN A 1 193 ? 21.353 0.767 -18.669 1.00 94.31 193 ASN A O 1
ATOM 1598 N N . ASN A 1 194 ? 19.419 -0.319 -18.283 1.00 95.50 194 ASN A N 1
ATOM 1599 C CA . ASN A 1 194 ? 19.718 -1.476 -19.135 1.00 95.50 194 ASN A CA 1
ATOM 1600 C C . ASN A 1 194 ? 18.921 -1.510 -20.454 1.00 95.50 194 ASN A C 1
ATOM 1602 O O . ASN A 1 194 ? 19.473 -1.869 -21.489 1.00 95.50 194 ASN A O 1
ATOM 1606 N N . GLU A 1 195 ? 17.638 -1.135 -20.451 1.00 95.56 195 GLU A N 1
ATOM 1607 C CA . GLU A 1 195 ? 16.762 -1.185 -21.634 1.00 95.56 195 GLU A CA 1
ATOM 1608 C C . GLU A 1 195 ? 15.622 -0.138 -21.540 1.00 95.56 195 GLU A C 1
ATOM 1610 O O . GLU A 1 195 ? 14.458 -0.497 -21.346 1.00 95.56 195 GLU A O 1
ATOM 1615 N N . PRO A 1 196 ? 15.907 1.175 -21.696 1.00 93.56 196 PRO A N 1
ATOM 1616 C CA . PRO A 1 196 ? 14.916 2.242 -21.482 1.00 93.56 196 PRO A CA 1
ATOM 1617 C C . PRO A 1 196 ? 13.632 2.087 -22.309 1.00 93.56 196 PRO A C 1
ATOM 1619 O O . PRO A 1 196 ? 12.532 2.365 -21.831 1.00 93.56 196 PRO A O 1
ATOM 1622 N N . SER A 1 197 ? 13.768 1.592 -23.545 1.00 93.88 197 SER A N 1
ATOM 1623 C CA . SER A 1 197 ? 12.650 1.394 -24.479 1.00 93.88 197 SER A CA 1
ATOM 1624 C C . SER A 1 197 ? 11.602 0.382 -23.994 1.00 93.88 197 SER A C 1
ATOM 1626 O O . SER A 1 197 ? 10.460 0.404 -24.459 1.00 93.88 197 SER A O 1
ATOM 1628 N N . TYR A 1 198 ? 11.956 -0.482 -23.035 1.00 95.12 198 TYR A N 1
ATOM 1629 C CA . TYR A 1 198 ? 11.032 -1.436 -22.428 1.00 95.12 198 TYR A CA 1
ATOM 1630 C C . TYR A 1 198 ? 9.871 -0.736 -21.708 1.00 95.12 198 TYR A C 1
ATOM 1632 O O . TYR A 1 198 ? 8.731 -1.208 -21.765 1.00 95.12 198 TYR A O 1
ATOM 1640 N N . ILE A 1 199 ? 10.159 0.400 -21.061 1.00 94.06 199 ILE A N 1
ATOM 1641 C CA . ILE A 1 199 ? 9.222 1.111 -20.185 1.00 94.06 199 ILE A CA 1
ATOM 1642 C C . ILE A 1 199 ? 8.116 1.800 -20.998 1.00 94.06 199 ILE A C 1
ATOM 1644 O O . ILE A 1 199 ? 6.955 1.795 -20.600 1.00 94.06 199 ILE A O 1
ATOM 1648 N N . GLU A 1 200 ? 8.432 2.345 -22.173 1.00 88.81 200 GLU A N 1
ATOM 1649 C CA . GLU A 1 200 ? 7.519 3.206 -22.946 1.00 88.81 200 GLU A CA 1
ATOM 1650 C C . GLU A 1 200 ? 6.209 2.515 -23.368 1.00 88.81 200 GLU A C 1
ATOM 1652 O O . GLU A 1 200 ? 5.166 3.158 -23.521 1.00 88.81 200 GLU A O 1
ATOM 1657 N N . LYS A 1 201 ? 6.247 1.191 -23.557 1.00 88.62 201 LYS A N 1
ATOM 1658 C CA . LYS A 1 201 ? 5.129 0.405 -24.104 1.00 88.62 201 LYS A CA 1
ATOM 1659 C C . LYS A 1 201 ? 4.295 -0.308 -23.039 1.00 88.62 201 LYS A C 1
ATOM 1661 O O . LYS A 1 201 ? 3.250 -0.876 -23.376 1.00 88.62 201 LYS A O 1
ATOM 1666 N N . ARG A 1 202 ? 4.722 -0.281 -21.777 1.00 96.44 202 ARG A N 1
ATOM 1667 C CA . ARG A 1 202 ? 4.159 -1.093 -20.692 1.00 96.44 202 ARG A CA 1
ATOM 1668 C C . ARG A 1 202 ? 3.595 -0.242 -19.575 1.00 96.44 202 ARG A C 1
ATOM 1670 O O . ARG A 1 202 ? 3.917 0.934 -19.445 1.00 96.44 202 ARG A O 1
ATOM 1677 N N . PHE A 1 203 ? 2.697 -0.844 -18.808 1.00 98.00 203 PHE A N 1
ATOM 1678 C CA . PHE A 1 203 ? 2.082 -0.200 -17.654 1.00 98.00 203 PHE A CA 1
ATOM 1679 C C . PHE A 1 203 ? 2.676 -0.747 -16.362 1.00 98.00 203 PHE A C 1
ATOM 1681 O O . PHE A 1 203 ? 2.824 -1.955 -16.207 1.00 98.00 203 PHE A O 1
ATOM 1688 N N . PHE A 1 204 ? 2.969 0.144 -15.423 1.00 98.44 204 PHE A N 1
ATOM 1689 C CA . PHE A 1 204 ? 3.562 -0.206 -14.135 1.00 98.44 204 PHE A CA 1
ATOM 1690 C C . PHE A 1 204 ? 2.746 0.432 -13.021 1.00 98.44 204 PHE A C 1
ATOM 1692 O O . PHE A 1 204 ? 2.552 1.653 -13.031 1.00 98.44 204 PHE A O 1
ATOM 1699 N N . ILE A 1 205 ? 2.257 -0.377 -12.082 1.00 98.31 205 ILE A N 1
ATOM 1700 C CA . ILE A 1 205 ? 1.414 0.093 -10.977 1.00 98.31 205 ILE A CA 1
ATOM 1701 C C . ILE A 1 205 ? 2.001 -0.370 -9.647 1.00 98.31 205 ILE A C 1
ATOM 1703 O O . ILE A 1 205 ? 2.169 -1.566 -9.432 1.00 98.31 205 ILE A O 1
ATOM 1707 N N . GLY A 1 206 ? 2.300 0.581 -8.765 1.00 96.69 206 GLY A N 1
ATOM 1708 C CA . GLY A 1 206 ? 2.732 0.339 -7.391 1.00 96.69 206 GLY A CA 1
ATOM 1709 C C . GLY A 1 206 ? 1.613 0.525 -6.364 1.00 96.69 206 GLY A C 1
ATOM 1710 O O . GLY A 1 206 ? 0.426 0.631 -6.695 1.00 96.69 206 GLY A O 1
ATOM 1711 N N . PHE A 1 207 ? 2.010 0.597 -5.095 1.00 92.81 207 PHE A N 1
ATOM 1712 C CA . PHE A 1 207 ? 1.111 0.774 -3.959 1.00 92.81 207 PHE A CA 1
ATOM 1713 C C . PHE A 1 207 ? 1.737 1.697 -2.905 1.00 92.81 207 PHE A C 1
ATOM 1715 O O . PHE A 1 207 ? 2.924 1.578 -2.592 1.00 92.81 207 PHE A O 1
ATOM 1722 N N . SER A 1 208 ? 0.888 2.512 -2.275 1.00 89.88 208 SER A N 1
ATOM 1723 C CA . SER A 1 208 ? 1.129 3.446 -1.157 1.00 89.88 208 SER A CA 1
ATOM 1724 C C . SER A 1 208 ? 1.309 4.920 -1.476 1.00 89.88 208 SER A C 1
ATOM 1726 O O . SER A 1 208 ? 1.228 5.723 -0.550 1.00 89.88 208 SER A O 1
ATOM 1728 N N . ASP A 1 209 ? 1.416 5.306 -2.742 1.00 93.44 209 ASP A N 1
ATOM 1729 C CA . ASP A 1 209 ? 1.522 6.707 -3.153 1.00 93.44 209 ASP A CA 1
ATOM 1730 C C . ASP A 1 209 ? 2.652 7.492 -2.452 1.00 93.44 209 ASP A C 1
ATOM 1732 O O . ASP A 1 209 ? 2.484 8.627 -1.983 1.00 93.44 209 ASP A O 1
ATOM 1736 N N . THR A 1 210 ? 3.815 6.855 -2.382 1.00 92.62 210 THR A N 1
ATOM 1737 C CA . THR A 1 210 ? 5.041 7.366 -1.753 1.00 92.62 210 THR A CA 1
ATOM 1738 C C . THR A 1 210 ? 5.511 8.684 -2.378 1.00 92.62 210 THR A C 1
ATOM 1740 O O . THR A 1 210 ? 5.134 9.046 -3.502 1.00 92.62 210 THR A O 1
ATOM 1743 N N . ILE A 1 211 ? 6.345 9.440 -1.658 1.00 92.56 211 ILE A N 1
ATOM 1744 C CA . ILE A 1 211 ? 6.958 10.658 -2.209 1.00 92.56 211 ILE A CA 1
ATOM 1745 C C . ILE A 1 211 ? 7.857 10.282 -3.392 1.00 92.56 211 ILE A C 1
ATOM 1747 O O . ILE A 1 211 ? 7.781 10.904 -4.454 1.00 92.56 211 ILE A O 1
ATOM 1751 N N . MET A 1 212 ? 8.643 9.219 -3.246 1.00 93.19 212 MET A N 1
ATOM 1752 C CA . MET A 1 212 ? 9.524 8.706 -4.284 1.00 93.19 212 MET A CA 1
ATOM 1753 C C . MET A 1 212 ? 8.748 8.296 -5.542 1.00 93.19 212 MET A C 1
ATOM 1755 O O . MET A 1 212 ? 9.187 8.633 -6.639 1.00 93.19 212 MET A O 1
ATOM 1759 N N . ALA A 1 213 ? 7.552 7.702 -5.430 1.00 95.50 213 ALA A N 1
ATOM 1760 C CA . ALA A 1 213 ? 6.704 7.415 -6.597 1.00 95.50 213 ALA A CA 1
ATOM 1761 C C . ALA A 1 213 ? 6.320 8.671 -7.390 1.00 95.50 213 ALA A C 1
ATOM 1763 O O . ALA A 1 213 ? 6.157 8.612 -8.608 1.00 95.50 213 ALA A O 1
ATOM 1764 N N . LYS A 1 214 ? 6.173 9.818 -6.722 1.00 95.81 214 LYS A N 1
ATOM 1765 C CA . LYS A 1 214 ? 5.811 11.095 -7.359 1.00 95.81 214 LYS A CA 1
ATOM 1766 C C . LYS A 1 214 ? 7.006 11.764 -8.026 1.00 95.81 214 LYS A C 1
ATOM 1768 O O . LYS A 1 214 ? 6.834 12.388 -9.069 1.00 95.81 214 LYS A O 1
ATOM 1773 N N . LEU A 1 215 ? 8.182 11.662 -7.407 1.00 94.25 215 LEU A N 1
ATOM 1774 C CA . LEU A 1 215 ? 9.390 12.383 -7.818 1.00 94.25 215 LEU A CA 1
ATOM 1775 C C . LEU A 1 215 ? 10.305 11.585 -8.745 1.00 94.25 215 LEU A C 1
ATOM 1777 O O . LEU A 1 215 ? 11.187 12.170 -9.377 1.00 94.25 215 LEU A O 1
ATOM 1781 N N . PHE A 1 216 ? 10.135 10.265 -8.825 1.00 94.25 216 PHE A N 1
ATOM 1782 C CA . PHE A 1 216 ? 10.936 9.451 -9.724 1.00 94.25 216 PHE A CA 1
ATOM 1783 C C . PHE A 1 216 ? 10.745 9.895 -11.179 1.00 94.25 216 PHE A C 1
ATOM 1785 O O . PHE A 1 216 ? 9.659 10.308 -11.579 1.00 94.25 216 PHE A O 1
ATOM 1792 N N . HIS A 1 217 ? 11.817 9.808 -11.973 1.00 89.75 217 HIS A N 1
ATOM 1793 C CA . HIS A 1 217 ? 11.869 10.374 -13.328 1.00 89.75 217 HIS A CA 1
ATOM 1794 C C . HIS A 1 217 ? 10.721 9.911 -14.243 1.00 89.75 217 HIS A C 1
ATOM 1796 O O . HIS A 1 217 ? 10.269 10.670 -15.095 1.00 89.75 217 HIS A O 1
ATOM 1802 N N . ILE A 1 218 ? 10.251 8.679 -14.040 1.00 94.06 218 ILE A N 1
ATOM 1803 C CA . ILE A 1 218 ? 8.969 8.190 -14.534 1.00 94.06 218 ILE A CA 1
ATOM 1804 C C . ILE A 1 218 ? 8.100 8.021 -13.301 1.00 94.06 218 ILE A C 1
ATOM 1806 O O . ILE A 1 218 ? 8.265 7.064 -12.543 1.00 94.06 218 ILE A O 1
ATOM 1810 N N . SER A 1 219 ? 7.210 8.981 -13.078 1.00 97.38 219 SER A N 1
ATOM 1811 C CA . SER A 1 219 ? 6.367 8.968 -11.893 1.00 97.38 219 SER A CA 1
ATOM 1812 C C . SER A 1 219 ? 5.463 7.724 -11.893 1.00 97.38 219 SER A C 1
ATOM 1814 O O . SER A 1 219 ? 4.827 7.386 -12.898 1.00 97.38 219 SER A O 1
ATOM 1816 N N . VAL A 1 220 ? 5.443 7.006 -10.769 1.00 98.19 220 VAL A N 1
ATOM 1817 C CA . VAL A 1 220 ? 4.808 5.691 -10.628 1.00 98.19 220 VAL A CA 1
ATOM 1818 C C . VAL A 1 220 ? 3.329 5.854 -10.307 1.00 98.19 220 VAL A C 1
ATOM 1820 O O . VAL A 1 220 ? 2.936 6.512 -9.341 1.00 98.19 220 VAL A O 1
ATOM 1823 N N . SER A 1 221 ? 2.494 5.244 -11.138 1.00 98.25 221 SER A N 1
ATOM 1824 C CA . SER A 1 221 ? 1.057 5.134 -10.918 1.00 98.25 221 SER A CA 1
ATOM 1825 C C . SER A 1 221 ? 0.842 4.235 -9.719 1.00 98.25 221 SER A C 1
ATOM 1827 O O . SER A 1 221 ? 1.412 3.150 -9.666 1.00 98.25 221 SER A O 1
ATOM 1829 N N . SER A 1 222 ? 0.061 4.684 -8.745 1.00 96.88 222 SER A N 1
ATOM 1830 C CA . SER A 1 222 ? 0.022 4.019 -7.445 1.00 96.88 222 SER A CA 1
ATOM 1831 C C . SER A 1 222 ? -1.393 3.899 -6.918 1.00 96.88 222 SER A C 1
ATOM 1833 O O . SER A 1 222 ? -2.246 4.755 -7.168 1.00 96.88 222 SER A O 1
ATOM 1835 N N . ILE A 1 223 ? -1.635 2.818 -6.189 1.00 94.62 223 ILE A N 1
ATOM 1836 C CA . ILE A 1 223 ? -2.878 2.584 -5.469 1.00 94.62 223 ILE A CA 1
ATOM 1837 C C . ILE A 1 223 ? -2.707 3.053 -4.036 1.00 94.62 223 ILE A C 1
ATOM 1839 O O . ILE A 1 223 ? -1.723 2.725 -3.371 1.00 94.62 223 ILE A O 1
ATOM 1843 N N . THR A 1 224 ? -3.683 3.794 -3.526 1.00 92.50 224 THR A N 1
ATOM 1844 C CA . THR A 1 224 ? -3.662 4.211 -2.128 1.00 92.50 224 THR A CA 1
ATOM 1845 C C . THR A 1 224 ? -5.046 4.556 -1.587 1.00 92.50 224 THR A C 1
ATOM 1847 O O . THR A 1 224 ? -6.004 4.775 -2.332 1.00 92.50 224 THR A O 1
ATOM 1850 N N . TYR A 1 225 ? -5.117 4.669 -0.268 1.00 90.19 225 TYR A N 1
ATOM 1851 C CA . TYR A 1 225 ? -6.163 5.333 0.499 1.00 90.19 225 TYR A CA 1
ATOM 1852 C C . TYR A 1 225 ? -5.510 6.432 1.356 1.00 90.19 225 TYR A C 1
ATOM 1854 O O . TYR A 1 225 ? -4.309 6.394 1.630 1.00 90.19 225 TYR A O 1
ATOM 1862 N N . THR A 1 226 ? -6.284 7.415 1.814 1.00 89.56 226 THR A N 1
ATOM 1863 C CA . THR A 1 226 ? -5.737 8.563 2.560 1.00 89.56 226 THR A CA 1
ATOM 1864 C C . THR A 1 226 ? -5.767 8.351 4.076 1.00 89.56 226 THR A C 1
ATOM 1866 O O . THR A 1 226 ? -6.679 7.709 4.602 1.00 89.56 226 THR A O 1
ATOM 1869 N N . SER A 1 227 ? -4.847 8.986 4.812 1.00 89.75 227 SER A N 1
ATOM 1870 C CA . SER A 1 227 ? -4.869 9.020 6.288 1.00 89.75 227 SER A CA 1
ATOM 1871 C C . SER A 1 227 ? -6.150 9.653 6.855 1.00 89.75 227 SER A C 1
ATOM 1873 O O . SER A 1 227 ? -6.533 9.379 7.992 1.00 89.75 227 SER A O 1
ATOM 1875 N N . GLU A 1 228 ? -6.841 10.495 6.079 1.00 91.06 228 GLU A N 1
ATOM 1876 C CA . GLU A 1 228 ? -8.167 11.016 6.440 1.00 91.06 228 GLU A CA 1
ATOM 1877 C C . GLU A 1 228 ? -9.236 9.915 6.386 1.00 91.06 228 GLU A C 1
ATOM 1879 O O . GLU A 1 228 ? -10.097 9.849 7.261 1.00 91.06 228 GLU A O 1
ATOM 1884 N N . THR A 1 229 ? -9.154 9.013 5.402 1.00 92.38 229 THR A N 1
ATOM 1885 C CA . THR A 1 229 ? -10.072 7.869 5.277 1.00 92.38 229 THR A CA 1
ATOM 1886 C C . THR A 1 229 ? -9.917 6.927 6.470 1.00 92.38 229 THR A C 1
ATOM 1888 O O . THR A 1 229 ? -10.917 6.553 7.081 1.00 92.38 229 THR A O 1
ATOM 1891 N N . VAL A 1 230 ? -8.675 6.632 6.874 1.00 93.94 230 VAL A N 1
ATOM 1892 C CA . VAL A 1 230 ? -8.383 5.831 8.078 1.00 93.94 230 VAL A CA 1
ATOM 1893 C C . VAL A 1 230 ? -8.942 6.507 9.330 1.00 93.94 230 VAL A C 1
ATOM 1895 O O . VAL A 1 230 ? -9.694 5.892 10.082 1.00 93.94 230 VAL A O 1
ATOM 1898 N N . LYS A 1 231 ? -8.658 7.801 9.529 1.00 95.25 231 LYS A N 1
ATOM 1899 C CA . LYS A 1 231 ? -9.195 8.567 10.665 1.00 95.25 231 LYS A CA 1
ATOM 1900 C C . LYS A 1 231 ? -10.723 8.558 10.702 1.00 95.25 231 LYS A C 1
ATOM 1902 O O . LYS A 1 231 ? -11.311 8.424 11.775 1.00 95.25 231 LYS A O 1
ATOM 1907 N N . SER A 1 232 ? -11.371 8.711 9.550 1.00 94.69 232 SER A N 1
ATOM 1908 C CA . SER A 1 232 ? -12.830 8.656 9.438 1.00 94.69 232 SER A CA 1
ATOM 1909 C C . SER A 1 232 ? -13.373 7.281 9.832 1.00 94.69 232 SER A C 1
ATOM 1911 O O . SER A 1 232 ? -14.338 7.210 10.593 1.00 94.69 232 SER A O 1
ATOM 1913 N N . ALA A 1 233 ? -12.732 6.195 9.389 1.00 95.88 233 ALA A N 1
ATOM 1914 C CA . ALA A 1 233 ? -13.100 4.832 9.768 1.00 95.88 233 ALA A CA 1
ATOM 1915 C C . ALA A 1 233 ? -12.952 4.598 11.283 1.00 95.88 233 ALA A C 1
ATOM 1917 O O . ALA A 1 233 ? -13.900 4.143 11.925 1.00 95.88 233 ALA A O 1
ATOM 1918 N N . VAL A 1 234 ? -11.825 5.011 11.878 1.00 96.00 234 VAL A N 1
ATOM 1919 C CA . VAL A 1 234 ? -11.602 4.948 13.336 1.00 96.00 234 VAL A CA 1
ATOM 1920 C C . VAL A 1 234 ? -12.697 5.705 14.081 1.00 96.00 234 VAL A C 1
ATOM 1922 O O . VAL A 1 234 ? -13.306 5.165 15.001 1.00 96.00 234 VAL A O 1
ATOM 1925 N N . LEU A 1 235 ? -13.004 6.933 13.654 1.00 94.69 235 LEU A N 1
ATOM 1926 C CA . LEU A 1 235 ? -14.044 7.756 14.267 1.00 94.69 235 LEU A CA 1
ATOM 1927 C C . LEU A 1 235 ? -15.431 7.098 14.191 1.00 94.69 235 LEU A C 1
ATOM 1929 O O . LEU A 1 235 ? -16.205 7.188 15.145 1.00 94.69 235 LEU A O 1
ATOM 1933 N N . GLN A 1 236 ? -15.762 6.456 13.070 1.00 93.94 236 GLN A N 1
ATOM 1934 C CA . GLN A 1 236 ? -17.040 5.766 12.893 1.00 93.94 236 GLN A CA 1
ATOM 1935 C C . GLN A 1 236 ? -17.161 4.550 13.813 1.00 93.94 236 GLN A C 1
ATOM 1937 O O . GLN A 1 236 ? -18.171 4.424 14.508 1.00 93.94 236 GLN A O 1
ATOM 1942 N N . ILE A 1 237 ? -16.128 3.704 13.872 1.00 94.69 237 ILE A N 1
ATOM 1943 C CA . ILE A 1 237 ? -16.095 2.547 14.775 1.00 94.69 237 ILE A CA 1
ATOM 1944 C C . ILE A 1 237 ? -16.183 3.018 16.225 1.00 94.69 237 ILE A C 1
ATOM 1946 O O . ILE A 1 237 ? -17.070 2.583 16.955 1.00 94.69 237 ILE A O 1
ATOM 1950 N N . TYR A 1 238 ? -15.342 3.972 16.621 1.00 93.31 238 TYR A N 1
ATOM 1951 C CA . TYR A 1 238 ? -15.326 4.538 17.968 1.00 93.31 238 TYR A CA 1
ATOM 1952 C C . TYR A 1 238 ? -16.707 5.076 18.393 1.00 93.31 238 TYR A C 1
ATOM 1954 O O . TYR A 1 238 ? -17.208 4.740 19.464 1.00 93.31 238 TYR A O 1
ATOM 1962 N N . ARG A 1 239 ? -17.399 5.827 17.523 1.00 90.88 239 ARG A N 1
ATOM 1963 C CA . ARG A 1 239 ? -18.772 6.306 17.786 1.00 90.88 239 ARG A CA 1
ATOM 1964 C C . ARG A 1 239 ? -19.789 5.177 17.924 1.00 90.88 239 ARG A C 1
ATOM 1966 O O . ARG A 1 239 ? -20.736 5.307 18.701 1.00 90.88 239 ARG A O 1
ATOM 1973 N N . CYS A 1 240 ? -19.639 4.098 17.163 1.00 91.38 240 CYS A N 1
ATOM 1974 C CA . CYS A 1 240 ? -20.517 2.940 17.291 1.00 91.38 240 CYS A CA 1
ATOM 1975 C C . CYS A 1 240 ? -20.269 2.206 18.610 1.00 91.38 240 CYS A C 1
ATOM 1977 O O . CYS A 1 240 ? -21.231 1.823 19.272 1.00 91.38 240 CYS A O 1
ATOM 1979 N N . LEU A 1 241 ? -19.005 2.069 19.017 1.00 89.62 241 LEU A N 1
ATOM 1980 C CA . LEU A 1 241 ? -18.624 1.450 20.284 1.00 89.62 241 LEU A CA 1
ATOM 1981 C C . LEU A 1 241 ? -19.169 2.238 21.483 1.00 89.62 241 LEU A C 1
ATOM 1983 O O . LEU A 1 241 ? -19.757 1.629 22.369 1.00 89.62 241 LEU A O 1
ATOM 1987 N N . ILE A 1 242 ? -19.107 3.577 21.470 1.00 83.12 242 ILE A N 1
ATOM 1988 C CA . ILE A 1 242 ? -19.713 4.408 22.530 1.00 83.12 242 ILE A CA 1
ATOM 1989 C C . ILE A 1 242 ? -21.219 4.150 22.659 1.00 83.12 242 ILE A C 1
ATOM 1991 O O . ILE A 1 242 ? -21.740 3.953 23.752 1.00 83.12 242 ILE A O 1
ATOM 1995 N N . ASN A 1 243 ? -21.939 4.177 21.536 1.00 81.44 243 ASN A N 1
ATOM 1996 C CA . ASN A 1 243 ? -23.400 4.255 21.567 1.00 81.44 243 ASN A CA 1
ATOM 1997 C C . ASN A 1 243 ? -24.091 2.885 21.591 1.00 81.44 243 ASN A C 1
ATOM 1999 O O . ASN A 1 243 ? -25.272 2.802 21.925 1.00 81.44 243 ASN A O 1
ATOM 2003 N N . LYS A 1 244 ? -23.408 1.824 21.143 1.00 80.25 244 LYS A N 1
ATOM 2004 C CA . LYS A 1 244 ? -24.034 0.537 20.802 1.00 80.25 244 LYS A CA 1
ATOM 2005 C C . LYS A 1 244 ? -23.164 -0.684 21.138 1.00 80.25 244 LYS A C 1
ATOM 2007 O O . LYS A 1 244 ? -23.363 -1.733 20.530 1.00 80.25 244 LYS A O 1
ATOM 2012 N N . LYS A 1 245 ? -22.254 -0.597 22.121 1.00 71.06 245 LYS A N 1
ATOM 2013 C CA . LYS A 1 245 ? -21.346 -1.708 22.497 1.00 71.06 245 LYS A CA 1
ATOM 2014 C C . LYS A 1 245 ? -22.021 -3.059 22.772 1.00 71.06 245 LYS A C 1
ATOM 2016 O O . LYS A 1 245 ? -21.398 -4.088 22.573 1.00 71.06 245 LYS A O 1
ATOM 2021 N N . ASN A 1 246 ? -23.290 -3.069 23.182 1.00 79.50 246 ASN A N 1
ATOM 2022 C CA . ASN A 1 246 ? -24.021 -4.303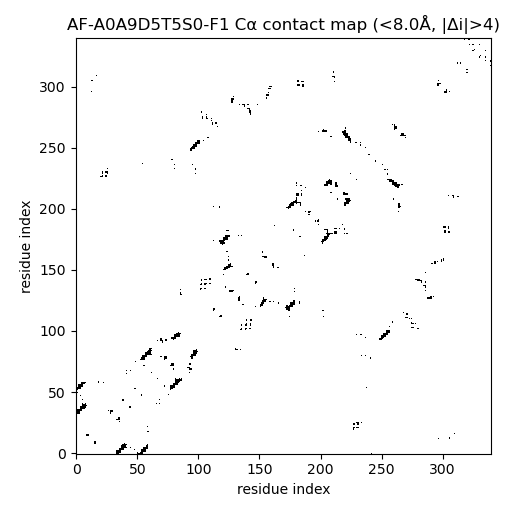 23.501 1.00 79.50 246 ASN A CA 1
ATOM 2023 C C . ASN A 1 246 ? -24.791 -4.902 22.304 1.00 79.50 246 ASN A C 1
ATOM 2025 O O . ASN A 1 246 ? -25.542 -5.855 22.486 1.00 79.50 246 ASN A O 1
ATOM 2029 N N . VAL A 1 247 ? -24.673 -4.326 21.100 1.00 86.31 247 VAL A N 1
ATOM 2030 C CA . VAL A 1 247 ? -25.459 -4.739 19.918 1.00 86.31 247 VAL A CA 1
ATOM 2031 C C . VAL A 1 247 ? -24.668 -5.656 18.979 1.00 86.31 247 VAL A C 1
ATOM 2033 O O . VAL A 1 247 ? -25.258 -6.450 18.250 1.00 86.31 247 VAL A O 1
ATOM 2036 N N . PHE A 1 248 ? -23.342 -5.556 18.970 1.00 86.62 248 PHE A N 1
ATOM 2037 C CA . PHE A 1 248 ? -22.463 -6.302 18.071 1.00 86.62 248 PHE A CA 1
ATOM 2038 C C . PHE A 1 248 ? -21.140 -6.622 18.768 1.00 86.62 248 PHE A C 1
ATOM 2040 O O . PHE A 1 248 ? -20.712 -5.884 19.649 1.00 86.62 248 PHE A O 1
ATOM 2047 N N . ASN A 1 249 ? -20.463 -7.687 18.329 1.00 84.31 249 ASN A N 1
ATOM 2048 C CA . ASN A 1 249 ? -19.144 -8.047 18.862 1.00 84.31 249 ASN A CA 1
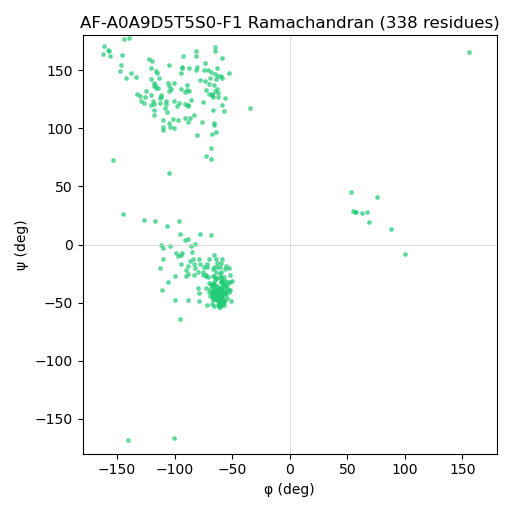ATOM 2049 C C . ASN A 1 249 ? -18.029 -7.184 18.256 1.00 84.31 249 ASN A C 1
ATOM 2051 O O . ASN A 1 249 ? -17.118 -6.756 18.958 1.00 84.31 249 ASN A O 1
ATOM 2055 N N . CYS A 1 250 ? -18.089 -6.924 16.946 1.00 89.00 250 CYS A N 1
ATOM 2056 C CA . CYS A 1 250 ? -17.102 -6.117 16.237 1.00 89.00 250 CYS A CA 1
ATOM 2057 C C . CYS A 1 250 ? -17.667 -5.496 14.951 1.00 89.00 250 CYS A C 1
ATOM 2059 O O . CYS A 1 250 ? -18.692 -5.938 14.429 1.00 89.00 250 CYS A O 1
ATOM 2061 N N . ILE A 1 251 ? -16.977 -4.472 14.445 1.00 91.88 251 ILE A N 1
ATOM 2062 C CA . ILE A 1 251 ? -17.238 -3.827 13.152 1.00 91.88 251 ILE A CA 1
ATOM 2063 C C . ILE A 1 251 ? -16.012 -4.018 12.262 1.00 91.88 251 ILE A C 1
ATOM 2065 O O . ILE A 1 251 ? -14.897 -3.817 12.725 1.00 91.88 251 ILE A O 1
ATOM 2069 N N . SER A 1 252 ? -16.215 -4.357 10.989 1.00 91.81 252 SER A N 1
ATOM 2070 C CA . SER A 1 252 ? -15.155 -4.359 9.975 1.00 91.81 252 SER A CA 1
ATOM 2071 C C . SER A 1 252 ? -15.419 -3.250 8.964 1.00 91.81 252 SER A C 1
ATOM 2073 O O . SER A 1 252 ? -16.531 -3.165 8.438 1.00 91.81 252 SER A O 1
ATOM 2075 N N . ILE A 1 253 ? -14.422 -2.408 8.701 1.00 93.62 253 ILE A N 1
ATOM 2076 C CA . ILE A 1 253 ? -14.452 -1.398 7.642 1.00 93.62 253 ILE A CA 1
ATOM 2077 C C . ILE A 1 253 ? -13.341 -1.696 6.644 1.00 93.62 253 ILE A C 1
ATOM 2079 O O . ILE A 1 253 ? -12.159 -1.655 6.981 1.00 93.62 253 ILE A O 1
ATOM 2083 N N . ASP A 1 254 ? -13.754 -1.895 5.400 1.00 90.94 254 ASP A N 1
ATOM 2084 C CA . ASP A 1 254 ? -12.859 -2.001 4.261 1.00 90.94 254 ASP A CA 1
ATOM 2085 C C . ASP A 1 254 ? -12.595 -0.605 3.684 1.00 90.94 254 ASP A C 1
ATOM 2087 O O . ASP A 1 254 ? -13.515 0.111 3.270 1.00 90.94 254 ASP A O 1
ATOM 2091 N N . LEU A 1 255 ? -11.330 -0.196 3.670 1.00 90.56 255 LEU A N 1
ATOM 2092 C CA . LEU A 1 255 ? -10.901 1.087 3.139 1.00 90.56 255 LEU A CA 1
ATOM 2093 C C . LEU A 1 255 ? -11.049 1.100 1.618 1.00 90.56 255 LEU A C 1
ATOM 2095 O O . LEU A 1 255 ? -10.564 0.221 0.905 1.00 90.56 255 LEU A O 1
ATOM 2099 N N . LYS A 1 256 ? -11.695 2.151 1.112 1.00 86.94 256 LYS A N 1
ATOM 2100 C CA . LYS A 1 256 ? -11.812 2.380 -0.325 1.00 86.94 256 LYS A CA 1
ATOM 2101 C C . LYS A 1 256 ? -10.485 2.907 -0.875 1.00 86.94 256 LYS A C 1
ATOM 2103 O O . LYS A 1 256 ? -10.163 4.082 -0.695 1.00 86.94 256 LYS A O 1
ATOM 2108 N N . SER A 1 257 ? -9.759 2.046 -1.578 1.00 89.31 257 SER A N 1
ATOM 2109 C CA . SER A 1 257 ? -8.572 2.417 -2.349 1.00 89.31 257 SER A CA 1
ATOM 2110 C C . SER A 1 257 ? -8.935 3.170 -3.631 1.00 89.31 257 SER A C 1
ATOM 2112 O O . SER A 1 257 ? -10.034 3.048 -4.174 1.00 89.31 257 SER A O 1
ATOM 2114 N N . SER A 1 258 ? -7.979 3.948 -4.125 1.00 90.62 258 SER A N 1
ATOM 2115 C CA . SER A 1 258 ? -8.043 4.676 -5.389 1.00 90.62 258 SER A CA 1
ATOM 2116 C C . SER A 1 258 ? -6.750 4.474 -6.170 1.00 90.62 258 SER A C 1
ATOM 2118 O O . SER A 1 258 ? -5.678 4.396 -5.572 1.00 90.62 258 SER A O 1
ATOM 2120 N N . LEU A 1 259 ? -6.853 4.389 -7.496 1.00 94.12 259 LEU A N 1
ATOM 2121 C CA . LEU A 1 259 ? -5.702 4.414 -8.394 1.00 94.12 259 LEU A CA 1
ATOM 2122 C C . LEU A 1 259 ? -5.394 5.863 -8.778 1.00 94.12 259 LEU A C 1
ATOM 2124 O O . LEU A 1 259 ? -6.295 6.598 -9.184 1.00 94.12 259 LEU A O 1
ATOM 2128 N N . ILE A 1 260 ? -4.123 6.247 -8.696 1.00 95.88 260 ILE A N 1
ATOM 2129 C CA . ILE A 1 260 ? -3.607 7.544 -9.136 1.00 95.88 260 ILE A CA 1
ATOM 2130 C C . ILE A 1 260 ? -2.737 7.310 -10.380 1.00 95.88 260 ILE A C 1
ATOM 2132 O O . ILE A 1 260 ? -1.574 6.921 -10.237 1.00 95.88 260 ILE A O 1
ATOM 2136 N N . PRO A 1 261 ? -3.268 7.517 -11.602 1.00 96.81 261 PRO A N 1
ATOM 2137 C CA . PRO A 1 261 ? -2.493 7.371 -12.829 1.00 96.81 261 PRO A CA 1
ATOM 2138 C C . PRO A 1 261 ? -1.384 8.419 -12.948 1.00 96.81 261 PRO A C 1
ATOM 2140 O O . PRO A 1 261 ? -1.595 9.605 -12.685 1.00 96.81 261 PRO A O 1
ATOM 2143 N N . ARG A 1 262 ? -0.205 7.979 -13.388 1.00 97.19 262 ARG A N 1
ATOM 2144 C CA . ARG A 1 262 ? 1.007 8.784 -13.592 1.00 97.19 262 ARG A CA 1
ATOM 2145 C C . ARG A 1 262 ? 1.747 8.363 -14.863 1.00 97.19 262 ARG A C 1
ATOM 2147 O O . ARG A 1 262 ? 1.197 7.635 -15.686 1.00 97.19 262 ARG A O 1
ATOM 2154 N N . ASP A 1 263 ? 2.978 8.835 -15.057 1.00 97.00 263 ASP A N 1
ATOM 2155 C CA . ASP A 1 263 ? 3.753 8.581 -16.279 1.00 97.00 263 ASP A CA 1
ATOM 2156 C C . ASP A 1 263 ? 3.945 7.087 -16.566 1.00 97.00 263 ASP A C 1
ATOM 2158 O O . ASP A 1 263 ? 3.878 6.678 -17.722 1.00 97.00 263 ASP A O 1
ATOM 2162 N N . SER A 1 264 ? 4.073 6.257 -15.528 1.00 97.88 264 SER A N 1
ATOM 2163 C CA . SER A 1 264 ? 4.250 4.804 -15.659 1.00 97.88 264 SER A CA 1
ATOM 2164 C C . SER A 1 264 ? 3.048 4.052 -16.256 1.00 97.88 264 SER A C 1
ATOM 2166 O O . SER A 1 264 ? 3.136 2.859 -16.535 1.00 97.88 264 SER A O 1
ATOM 2168 N N . THR A 1 265 ? 1.912 4.729 -16.426 1.00 97.31 265 THR A N 1
ATOM 2169 C CA . THR A 1 265 ? 0.721 4.247 -17.149 1.00 97.31 265 THR A CA 1
ATOM 2170 C C . THR A 1 265 ? 0.290 5.251 -18.219 1.00 97.31 265 THR A C 1
ATOM 2172 O O . THR A 1 265 ? -0.864 5.285 -18.646 1.00 97.31 265 THR A O 1
ATOM 2175 N N . GLN A 1 266 ? 1.215 6.119 -18.647 1.00 95.44 266 GLN A N 1
ATOM 2176 C CA . GLN A 1 266 ? 0.979 7.179 -19.628 1.00 95.44 266 GLN A CA 1
ATOM 2177 C C . GLN A 1 266 ? -0.149 8.143 -19.215 1.00 95.44 266 GLN A C 1
ATOM 2179 O O . GLN A 1 266 ? -0.828 8.716 -20.067 1.00 95.44 266 GLN A O 1
ATOM 2184 N N . LYS A 1 267 ? -0.374 8.306 -17.902 1.00 95.25 267 LYS A N 1
ATOM 2185 C CA . LYS A 1 267 ? -1.422 9.149 -17.300 1.00 95.25 267 LYS A CA 1
ATOM 2186 C C . LYS A 1 267 ? -2.830 8.816 -17.804 1.00 95.25 267 LYS A C 1
ATOM 2188 O O . LYS A 1 267 ? -3.701 9.686 -17.853 1.00 95.25 267 LYS A O 1
ATOM 2193 N N . ARG A 1 268 ? -3.076 7.561 -18.193 1.00 94.06 268 ARG A N 1
ATOM 2194 C CA . ARG A 1 268 ? -4.390 7.135 -18.684 1.00 94.06 268 ARG A CA 1
ATOM 2195 C C . ARG A 1 268 ? -5.408 7.209 -17.555 1.00 94.06 268 ARG A C 1
ATOM 2197 O O . ARG A 1 268 ? -5.191 6.652 -16.482 1.00 94.06 268 ARG A O 1
ATOM 2204 N N . ALA A 1 269 ? -6.515 7.903 -17.790 1.00 88.62 269 ALA A N 1
ATOM 2205 C CA . ALA A 1 269 ? -7.570 8.024 -16.798 1.00 88.62 269 ALA A CA 1
ATOM 2206 C C . ALA A 1 269 ? -8.215 6.662 -16.517 1.00 88.62 269 ALA A C 1
ATOM 2208 O O . ALA A 1 269 ? -8.359 5.824 -17.409 1.00 88.62 269 ALA A O 1
ATOM 2209 N N . LEU A 1 270 ? -8.641 6.468 -15.271 1.00 81.69 270 LEU A N 1
ATOM 2210 C CA . LEU A 1 270 ? -9.516 5.363 -14.916 1.00 81.69 270 LEU A CA 1
ATOM 2211 C C . LEU A 1 270 ? -10.865 5.601 -15.608 1.00 81.69 270 LEU A C 1
ATOM 2213 O O . LEU A 1 270 ? -11.529 6.604 -15.348 1.00 81.69 270 LEU A O 1
ATOM 2217 N N . THR A 1 271 ? -11.243 4.722 -16.532 1.00 73.94 271 THR A N 1
ATOM 2218 C CA . THR A 1 271 ? -12.576 4.773 -17.142 1.00 73.94 271 THR A CA 1
ATOM 2219 C C . THR A 1 271 ? -13.606 4.262 -16.134 1.00 73.94 271 THR A C 1
ATOM 2221 O O . THR A 1 271 ? -13.275 3.452 -15.266 1.00 73.94 271 THR A O 1
ATOM 2224 N N . ASN A 1 272 ? -14.848 4.756 -16.212 1.00 60.19 272 ASN A N 1
ATOM 2225 C CA . ASN A 1 272 ? -15.961 4.295 -15.374 1.00 60.19 272 ASN A CA 1
ATOM 2226 C C . ASN A 1 272 ? -16.341 2.858 -15.766 1.00 60.19 272 ASN A C 1
ATOM 2228 O O . ASN A 1 272 ? -17.333 2.634 -16.453 1.00 60.19 272 ASN A O 1
ATOM 2232 N N . PHE A 1 273 ? -15.514 1.893 -15.384 1.00 59.06 273 PHE A N 1
ATOM 2233 C CA . PHE A 1 273 ? -15.848 0.483 -15.436 1.00 59.06 273 PHE A CA 1
ATOM 2234 C C . PHE A 1 273 ? -16.506 0.099 -14.116 1.00 59.06 273 PHE A C 1
ATOM 2236 O O . PHE A 1 273 ? -16.036 0.487 -13.044 1.00 59.06 273 PHE A O 1
ATOM 2243 N N . ASP A 1 274 ? -17.574 -0.692 -14.181 1.00 55.44 274 ASP A N 1
ATOM 2244 C C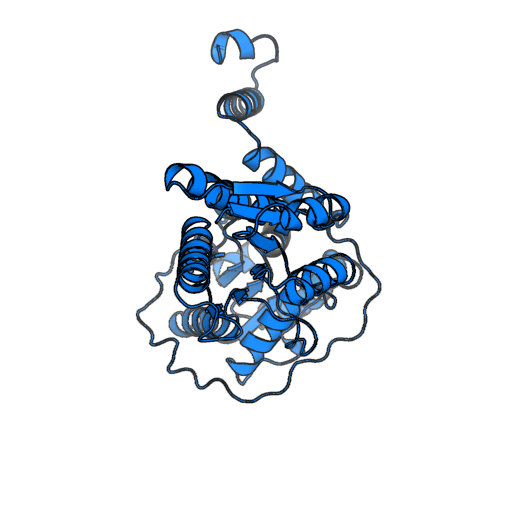A . ASP A 1 274 ? -18.085 -1.355 -12.989 1.00 55.44 274 ASP A CA 1
ATOM 2245 C C . ASP A 1 274 ? -17.055 -2.398 -12.550 1.00 55.44 274 ASP A C 1
ATOM 2247 O O . ASP A 1 274 ? -17.066 -3.540 -13.016 1.00 55.44 274 ASP A O 1
ATOM 2251 N N . PHE A 1 275 ? -16.177 -2.015 -11.619 1.00 57.66 275 PHE A N 1
ATOM 2252 C CA . PHE A 1 275 ? -15.184 -2.894 -10.982 1.00 57.66 275 PHE A CA 1
ATOM 2253 C C . PHE A 1 275 ? -15.816 -4.165 -10.384 1.00 57.66 275 PHE A C 1
ATOM 2255 O O . PHE A 1 275 ? -15.145 -5.174 -10.185 1.00 57.66 275 PHE A O 1
ATOM 2262 N N . PHE A 1 276 ? -17.128 -4.120 -10.132 1.00 53.31 276 PHE A N 1
ATOM 2263 C CA . PHE A 1 276 ? -17.946 -5.198 -9.585 1.00 53.31 276 PHE A CA 1
ATOM 2264 C C . PHE A 1 276 ? -18.466 -6.201 -10.631 1.00 53.31 276 PHE A C 1
ATOM 2266 O O . PHE A 1 276 ? -19.065 -7.206 -10.254 1.00 53.31 276 PHE A O 1
ATOM 2273 N N . THR A 1 277 ? -18.267 -5.959 -11.933 1.00 51.16 277 THR A N 1
ATOM 2274 C CA . THR A 1 277 ? -18.691 -6.903 -12.991 1.00 51.16 277 THR A CA 1
ATOM 2275 C C . THR A 1 277 ? -17.694 -8.038 -13.213 1.00 51.16 277 THR A C 1
ATOM 2277 O O . THR A 1 277 ? -18.076 -9.102 -13.712 1.00 51.16 277 THR A O 1
ATOM 2280 N N . THR A 1 278 ? -16.438 -7.865 -12.792 1.00 57.22 278 THR A N 1
ATOM 2281 C CA . THR A 1 278 ? -15.446 -8.941 -12.748 1.00 57.22 278 THR A CA 1
ATOM 2282 C C . THR A 1 278 ? -15.889 -9.977 -11.723 1.00 57.22 278 THR A C 1
ATOM 2284 O O . THR A 1 278 ? -15.825 -9.760 -10.515 1.00 57.22 278 THR A O 1
ATOM 2287 N N . ARG A 1 279 ? -16.394 -11.119 -12.202 1.00 59.38 279 ARG A N 1
ATOM 2288 C CA . ARG A 1 279 ? -16.789 -12.238 -11.341 1.00 59.38 279 ARG A CA 1
ATOM 2289 C C . ARG A 1 279 ? -15.553 -12.785 -10.627 1.00 59.38 279 ARG A C 1
ATOM 2291 O O . ARG A 1 279 ? -14.854 -13.626 -11.187 1.00 59.38 279 ARG A O 1
ATOM 2298 N N . ILE A 1 280 ? -15.329 -12.350 -9.388 1.00 67.19 280 ILE A N 1
ATOM 2299 C CA . ILE A 1 280 ? -14.344 -12.944 -8.479 1.00 67.19 280 ILE A CA 1
ATOM 2300 C C . ILE A 1 280 ? -14.698 -14.426 -8.336 1.00 67.19 280 ILE A C 1
ATOM 2302 O O . ILE A 1 280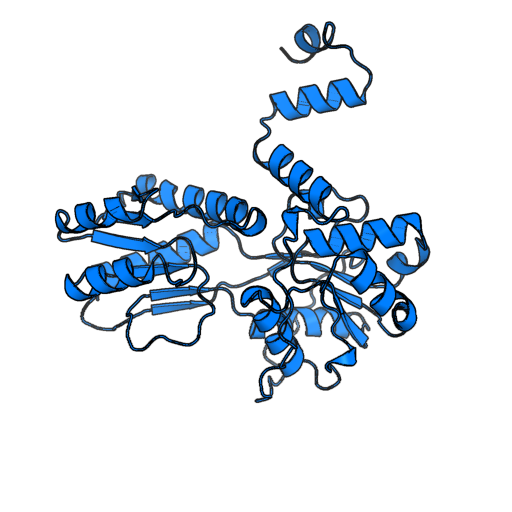 ? -15.775 -14.781 -7.844 1.00 67.19 280 ILE A O 1
ATOM 2306 N N . LYS A 1 281 ? -13.819 -15.315 -8.806 1.00 67.38 281 LYS A N 1
ATOM 2307 C CA . LYS A 1 281 ? -14.030 -16.753 -8.628 1.00 67.38 281 LYS A CA 1
ATOM 2308 C C . LYS A 1 281 ? -13.592 -17.178 -7.233 1.00 67.38 281 LYS A C 1
ATOM 2310 O O . LYS A 1 281 ? -12.630 -16.663 -6.673 1.00 67.38 281 LYS A O 1
ATOM 2315 N N . ARG A 1 282 ? -14.249 -18.216 -6.711 1.00 64.88 282 ARG A N 1
ATOM 2316 C CA . ARG A 1 282 ? -13.726 -19.001 -5.587 1.00 64.88 282 ARG A CA 1
ATOM 2317 C C . ARG A 1 282 ? -12.567 -19.868 -6.089 1.00 64.88 282 ARG A C 1
ATOM 2319 O O . ARG A 1 282 ? -12.755 -21.050 -6.356 1.00 64.88 282 ARG A O 1
ATOM 2326 N N . LYS A 1 283 ? -11.400 -19.259 -6.293 1.00 72.94 283 LYS A N 1
ATOM 2327 C CA . LYS A 1 283 ? -10.123 -19.974 -6.391 1.00 72.94 283 LYS A CA 1
ATOM 2328 C C . LYS A 1 283 ? -9.548 -20.134 -4.977 1.00 72.94 283 LYS A C 1
ATOM 2330 O O . LYS A 1 283 ? -9.863 -19.337 -4.092 1.00 72.94 283 LYS A O 1
ATOM 2335 N N . GLY A 1 284 ? -8.759 -21.186 -4.764 1.00 75.38 284 GLY A N 1
ATOM 2336 C CA . GLY A 1 284 ? -7.928 -21.290 -3.564 1.00 75.38 284 GLY A CA 1
ATOM 2337 C C . GLY A 1 284 ? -6.855 -20.198 -3.543 1.00 75.38 284 GLY A C 1
ATOM 2338 O O . GLY A 1 284 ? -6.664 -19.500 -4.541 1.00 75.38 284 GLY A O 1
ATOM 2339 N N . SER A 1 285 ? -6.169 -20.066 -2.413 1.00 81.12 285 SER A N 1
ATOM 2340 C CA . SER A 1 285 ? -4.952 -19.258 -2.320 1.00 81.12 285 SER A CA 1
ATOM 2341 C C . SER A 1 285 ? -3.818 -19.904 -3.107 1.00 81.12 285 SER A C 1
ATOM 2343 O O . SER A 1 285 ? -3.750 -21.134 -3.196 1.00 81.12 285 SER A O 1
ATOM 2345 N N . MET A 1 286 ? -2.932 -19.082 -3.660 1.00 84.19 286 MET A N 1
ATOM 2346 C CA . MET A 1 286 ? -1.648 -19.562 -4.144 1.00 84.19 286 MET A CA 1
ATOM 2347 C C . MET A 1 286 ? -0.770 -19.968 -2.959 1.00 84.19 286 MET A C 1
ATOM 2349 O O . MET A 1 286 ? -0.809 -19.359 -1.891 1.00 84.19 286 MET A O 1
ATOM 2353 N N . SER A 1 287 ? 0.001 -21.033 -3.149 1.00 80.38 287 SER A N 1
ATOM 2354 C CA . SER A 1 287 ? 1.030 -21.466 -2.210 1.00 80.38 287 SER A CA 1
ATOM 2355 C C . SER A 1 287 ? 2.391 -21.101 -2.776 1.00 80.38 287 SER A C 1
ATOM 2357 O O . SER A 1 287 ? 2.669 -21.404 -3.937 1.00 80.38 287 SER A O 1
ATOM 2359 N N . PHE A 1 288 ? 3.227 -20.497 -1.946 1.00 81.00 288 PHE A N 1
ATOM 2360 C CA . PHE A 1 288 ? 4.618 -20.203 -2.260 1.00 81.00 288 PHE A CA 1
ATOM 2361 C C . PHE A 1 288 ? 5.500 -21.014 -1.318 1.00 81.00 288 PHE A C 1
ATOM 2363 O O . PHE A 1 288 ? 5.087 -21.289 -0.191 1.00 81.00 288 PHE A O 1
ATOM 2370 N N . ASP A 1 289 ? 6.669 -21.428 -1.800 1.00 78.62 289 ASP A N 1
ATOM 2371 C CA . ASP A 1 289 ? 7.633 -22.142 -0.968 1.00 78.62 289 ASP A CA 1
ATOM 2372 C C . ASP A 1 289 ? 8.088 -21.250 0.192 1.00 78.62 289 ASP A C 1
ATOM 2374 O O . ASP A 1 289 ? 8.233 -20.034 0.029 1.00 78.62 289 ASP A O 1
ATOM 2378 N N . ASP A 1 290 ? 8.334 -21.864 1.350 1.00 69.19 290 ASP A N 1
ATOM 2379 C CA . ASP A 1 290 ? 8.940 -21.169 2.480 1.00 69.19 290 ASP A CA 1
ATOM 2380 C C . ASP A 1 290 ? 10.341 -20.701 2.076 1.00 69.19 290 ASP A C 1
ATOM 2382 O O . ASP A 1 290 ? 11.173 -21.487 1.612 1.00 69.19 290 ASP A O 1
ATOM 2386 N N . VAL A 1 291 ? 10.601 -19.409 2.254 1.00 70.75 291 VAL A N 1
ATOM 2387 C CA . VAL A 1 291 ? 11.887 -18.799 1.915 1.00 70.75 291 VAL A CA 1
ATOM 2388 C C . VAL A 1 291 ? 12.570 -18.336 3.192 1.00 70.75 291 VAL A C 1
ATOM 2390 O O . VAL A 1 291 ? 11.904 -17.866 4.122 1.00 70.75 291 VAL A O 1
ATOM 2393 N N . GLU A 1 292 ? 13.899 -18.465 3.235 1.00 70.00 292 GLU A N 1
ATOM 2394 C CA . GLU A 1 292 ? 14.701 -17.910 4.324 1.00 70.00 292 GLU A CA 1
ATOM 2395 C C . GLU A 1 292 ? 14.391 -16.421 4.526 1.00 70.00 292 GLU A C 1
ATOM 2397 O O . GLU A 1 292 ? 14.057 -15.690 3.589 1.00 70.00 292 GLU A O 1
ATOM 2402 N N . GLU A 1 293 ? 14.474 -15.973 5.778 1.00 68.00 293 GLU A N 1
ATOM 2403 C CA . GLU A 1 293 ? 14.151 -14.601 6.147 1.00 68.00 293 GLU A CA 1
ATOM 2404 C C . GLU A 1 293 ? 15.152 -13.628 5.502 1.00 68.00 293 GLU A C 1
ATOM 2406 O O . GLU A 1 293 ? 16.290 -13.482 5.946 1.00 68.00 293 GLU A O 1
ATOM 2411 N N . TYR A 1 294 ? 14.720 -12.965 4.428 1.00 72.31 294 TYR A N 1
ATOM 2412 C CA . TYR A 1 294 ? 15.502 -11.956 3.723 1.00 72.31 294 TYR A CA 1
ATOM 2413 C C . TYR A 1 294 ? 15.112 -10.545 4.174 1.00 72.31 294 TYR A C 1
ATOM 2415 O O . TYR A 1 294 ? 13.970 -10.105 3.992 1.00 72.31 294 TYR A O 1
ATOM 2423 N N . ASP A 1 295 ? 16.069 -9.795 4.731 1.00 75.12 295 ASP A N 1
ATOM 2424 C CA . ASP A 1 295 ? 15.835 -8.402 5.114 1.00 75.12 295 ASP A CA 1
ATOM 2425 C C . ASP A 1 295 ? 15.940 -7.467 3.903 1.00 75.12 295 ASP A C 1
ATOM 2427 O O . ASP A 1 295 ? 17.006 -6.942 3.565 1.00 75.12 295 ASP A O 1
ATOM 2431 N N . HIS A 1 296 ? 14.788 -7.188 3.300 1.00 73.31 296 HIS A N 1
ATOM 2432 C CA . HIS A 1 296 ? 14.641 -6.245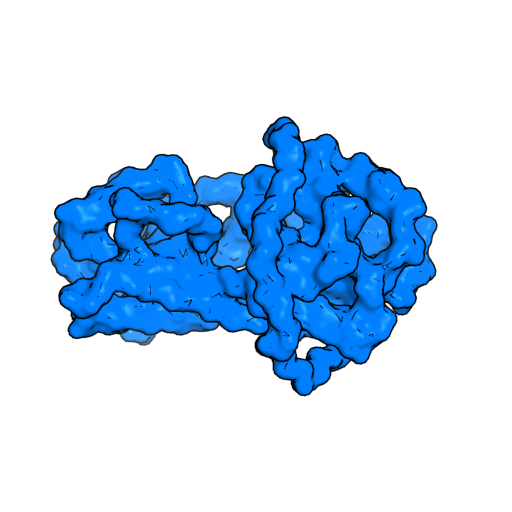 2.194 1.00 73.31 296 HIS A CA 1
ATOM 2433 C C . HIS A 1 296 ? 15.167 -4.832 2.473 1.00 73.31 296 HIS A C 1
ATOM 2435 O O . HIS A 1 296 ? 15.423 -4.083 1.532 1.00 73.31 296 HIS A O 1
ATOM 2441 N N . LYS A 1 297 ? 15.358 -4.439 3.739 1.00 70.19 297 LYS A N 1
ATOM 2442 C CA . LYS A 1 297 ? 15.981 -3.146 4.075 1.00 70.19 297 LYS A CA 1
ATOM 2443 C C . LYS A 1 297 ? 17.442 -3.083 3.656 1.00 70.19 297 LYS A C 1
ATOM 2445 O O . LYS A 1 297 ? 17.985 -1.995 3.465 1.00 70.19 297 LYS A O 1
ATOM 2450 N N . THR A 1 298 ? 18.088 -4.241 3.599 1.00 79.88 298 THR A N 1
ATOM 2451 C CA . THR A 1 298 ? 19.503 -4.365 3.258 1.00 79.88 298 THR A CA 1
ATOM 2452 C C . THR A 1 298 ? 19.722 -4.626 1.775 1.00 79.88 298 THR A C 1
ATOM 2454 O O . THR A 1 298 ? 20.864 -4.535 1.325 1.00 79.88 298 THR A O 1
ATOM 2457 N N . ASP A 1 299 ? 18.645 -4.862 1.016 1.00 87.12 299 ASP A N 1
ATOM 2458 C CA . ASP A 1 299 ? 18.710 -5.045 -0.428 1.00 87.12 299 ASP A CA 1
ATOM 2459 C C . ASP A 1 299 ? 19.315 -3.792 -1.089 1.00 87.12 299 ASP A C 1
ATOM 2461 O O . ASP A 1 299 ? 18.755 -2.693 -0.951 1.00 87.12 299 ASP A O 1
ATOM 2465 N N . PRO A 1 300 ? 20.449 -3.917 -1.802 1.00 88.81 300 PRO A N 1
ATOM 2466 C CA . PRO A 1 300 ? 21.116 -2.782 -2.429 1.00 88.81 300 PRO A CA 1
ATOM 2467 C C . PRO A 1 300 ? 20.223 -1.992 -3.393 1.00 88.81 300 PRO A C 1
ATOM 2469 O O . PRO A 1 300 ? 20.385 -0.778 -3.504 1.00 88.81 300 PRO A O 1
ATOM 2472 N N . ALA A 1 301 ? 19.267 -2.646 -4.061 1.00 90.19 301 ALA A N 1
ATOM 2473 C CA . ALA A 1 301 ? 18.374 -1.996 -5.014 1.00 90.19 301 ALA A CA 1
ATOM 2474 C C . ALA A 1 301 ? 17.285 -1.150 -4.331 1.00 90.19 301 ALA A C 1
ATOM 2476 O O . ALA A 1 301 ? 16.761 -0.215 -4.940 1.00 90.19 301 ALA A O 1
ATOM 2477 N N . LEU A 1 302 ? 16.946 -1.454 -3.072 1.00 90.50 302 LEU A N 1
ATOM 2478 C CA . LEU A 1 302 ? 15.862 -0.799 -2.331 1.00 90.50 302 LEU A CA 1
ATOM 2479 C C . LEU A 1 302 ? 16.363 0.174 -1.259 1.00 90.50 302 LEU A C 1
ATOM 2481 O O . LEU A 1 302 ? 15.709 1.187 -0.996 1.00 90.50 302 LEU A O 1
ATOM 2485 N N . LYS A 1 303 ? 17.522 -0.105 -0.653 1.00 89.75 303 LYS A N 1
ATOM 2486 C CA . LYS A 1 303 ? 18.072 0.630 0.496 1.00 89.75 303 LYS A CA 1
ATOM 2487 C C . LYS A 1 303 ? 18.117 2.143 0.282 1.00 89.75 303 LYS A C 1
ATOM 2489 O O . LYS A 1 303 ? 17.650 2.899 1.135 1.00 89.75 303 LYS A O 1
ATOM 2494 N N . ASP A 1 304 ? 18.644 2.589 -0.854 1.00 89.31 304 ASP A N 1
ATOM 2495 C CA . ASP A 1 304 ? 18.783 4.020 -1.139 1.00 89.31 304 ASP A CA 1
ATOM 2496 C C . ASP A 1 304 ? 17.423 4.687 -1.380 1.00 89.31 304 ASP A C 1
ATOM 2498 O O . ASP A 1 304 ? 17.209 5.832 -0.982 1.00 89.31 304 ASP A O 1
ATOM 2502 N N . ILE A 1 305 ? 16.466 3.958 -1.963 1.00 91.50 305 ILE A N 1
ATOM 2503 C CA . ILE A 1 305 ? 15.103 4.454 -2.180 1.00 91.50 305 ILE A CA 1
ATOM 2504 C C . ILE A 1 305 ? 14.407 4.654 -0.826 1.00 91.50 305 ILE A C 1
ATOM 2506 O O . ILE A 1 305 ? 13.786 5.694 -0.606 1.00 91.50 305 ILE A O 1
ATOM 2510 N N . PHE A 1 306 ? 14.560 3.707 0.108 1.00 87.12 306 PHE A N 1
ATOM 2511 C CA . PHE A 1 306 ? 14.049 3.850 1.474 1.00 87.12 306 PHE A CA 1
ATOM 2512 C C . PHE A 1 306 ? 14.692 5.022 2.213 1.00 87.12 306 PHE A C 1
ATOM 2514 O O . PHE A 1 306 ? 13.994 5.786 2.882 1.00 87.12 306 PHE A O 1
ATOM 2521 N N . LEU A 1 307 ? 16.013 5.181 2.092 1.00 87.81 307 LEU A N 1
ATOM 2522 C CA . LEU A 1 307 ? 16.735 6.286 2.717 1.00 87.81 307 LEU A CA 1
ATOM 2523 C C . LEU A 1 307 ? 16.220 7.640 2.212 1.00 87.81 307 LEU A C 1
ATOM 2525 O O . LEU A 1 307 ? 15.959 8.533 3.018 1.00 87.81 307 LEU A O 1
ATOM 2529 N N . LEU A 1 308 ? 16.038 7.777 0.896 1.00 89.38 308 LEU A N 1
ATOM 2530 C CA . LEU A 1 308 ? 15.531 9.000 0.278 1.00 89.38 308 LEU A CA 1
ATOM 2531 C C . LEU A 1 308 ? 14.081 9.290 0.662 1.00 89.38 308 LEU A C 1
ATOM 2533 O O . LEU A 1 308 ? 13.783 10.431 1.011 1.00 89.38 308 LEU A O 1
ATOM 2537 N N . GLU A 1 309 ? 13.193 8.290 0.659 1.00 89.94 309 GLU A N 1
ATOM 2538 C CA . GLU A 1 309 ? 11.820 8.489 1.134 1.00 89.94 309 GLU A CA 1
ATOM 2539 C C . GLU A 1 309 ? 11.838 8.997 2.582 1.00 89.94 309 GLU A C 1
ATOM 2541 O O . GLU A 1 309 ? 11.253 10.039 2.879 1.00 89.94 309 GLU A O 1
ATOM 2546 N N . ASN A 1 310 ? 12.546 8.302 3.479 1.00 85.81 310 ASN A N 1
ATOM 2547 C CA . ASN A 1 310 ? 12.617 8.675 4.892 1.00 85.81 310 ASN A CA 1
ATOM 2548 C C . ASN A 1 310 ? 13.189 10.082 5.089 1.00 85.81 310 ASN A C 1
ATOM 2550 O O . ASN A 1 310 ? 12.688 10.831 5.929 1.00 85.81 310 ASN A O 1
ATOM 2554 N N . LEU A 1 311 ? 14.199 10.469 4.309 1.00 87.75 311 LEU A N 1
ATOM 2555 C CA . LEU A 1 311 ? 14.727 11.828 4.323 1.00 87.75 311 LEU A CA 1
ATOM 2556 C C . LEU A 1 311 ? 13.647 12.836 3.917 1.00 87.75 311 LEU A C 1
ATOM 2558 O O . LEU A 1 311 ? 13.403 13.788 4.651 1.00 87.75 311 LEU A O 1
ATOM 2562 N N . LEU A 1 312 ? 12.967 12.619 2.788 1.00 88.50 312 LEU A N 1
ATOM 2563 C CA . LEU A 1 312 ? 11.973 13.554 2.248 1.00 88.50 312 LEU A CA 1
ATOM 2564 C C . LEU A 1 312 ? 10.736 13.698 3.138 1.00 88.50 312 LEU A C 1
ATOM 2566 O O . LEU A 1 312 ? 10.173 14.785 3.236 1.00 88.50 312 LEU A O 1
ATOM 2570 N N . LEU A 1 313 ? 10.325 12.625 3.808 1.00 83.50 313 LEU A N 1
ATOM 2571 C CA . LEU A 1 313 ? 9.198 12.630 4.741 1.00 83.50 313 LEU A CA 1
ATOM 2572 C C . LEU A 1 313 ? 9.452 13.470 5.990 1.00 83.50 313 LEU A C 1
ATOM 2574 O O . LEU A 1 313 ? 8.521 14.060 6.536 1.00 83.50 313 LEU A O 1
ATOM 2578 N N . ASN A 1 314 ? 10.697 13.474 6.466 1.00 83.94 314 ASN A N 1
ATOM 2579 C CA . ASN A 1 314 ? 11.093 14.172 7.687 1.00 83.94 314 ASN A CA 1
ATOM 2580 C C . ASN A 1 314 ? 11.710 15.550 7.404 1.00 83.94 314 ASN A C 1
ATOM 2582 O O . ASN A 1 314 ? 11.906 16.332 8.336 1.00 83.94 314 ASN A O 1
ATOM 2586 N N . ALA A 1 315 ? 11.999 15.856 6.137 1.00 88.56 315 ALA A N 1
ATOM 2587 C CA . ALA A 1 315 ? 12.564 17.125 5.714 1.00 88.56 315 ALA A CA 1
ATOM 2588 C C . ALA A 1 315 ? 11.565 18.273 5.901 1.00 88.56 315 ALA A C 1
ATOM 2590 O O . ALA A 1 315 ? 10.426 18.247 5.429 1.00 88.56 315 ALA A O 1
ATOM 2591 N N . LYS A 1 316 ? 12.023 19.338 6.551 1.00 89.38 316 LYS A N 1
ATOM 2592 C CA . LYS A 1 316 ? 11.347 20.634 6.583 1.00 89.38 316 LYS A CA 1
ATOM 2593 C C . LYS A 1 316 ? 11.677 21.413 5.313 1.00 89.38 316 LYS A C 1
ATOM 2595 O O . LYS A 1 316 ? 12.636 21.120 4.604 1.00 89.38 316 LYS A O 1
ATOM 2600 N N . THR A 1 317 ? 10.931 22.487 5.062 1.00 88.56 317 THR A N 1
ATOM 2601 C CA . THR A 1 317 ? 11.194 23.392 3.931 1.00 88.56 317 THR A CA 1
ATOM 2602 C C . THR A 1 317 ? 12.643 23.892 3.905 1.00 88.56 317 THR A C 1
ATOM 2604 O O . THR A 1 317 ? 13.242 23.942 2.837 1.00 88.56 317 THR A O 1
ATOM 2607 N N . VAL A 1 318 ? 13.228 24.200 5.070 1.00 90.00 318 VAL A N 1
ATOM 2608 C CA . VAL A 1 318 ? 14.647 24.584 5.191 1.00 90.00 318 VAL A CA 1
ATOM 2609 C C . VAL A 1 318 ? 15.584 23.462 4.745 1.00 90.00 318 VAL A C 1
ATOM 2611 O O . VAL A 1 318 ? 16.522 23.730 4.003 1.00 90.00 318 VAL A O 1
ATOM 2614 N N . ASP A 1 319 ? 15.317 22.214 5.131 1.00 91.25 319 ASP A N 1
ATOM 2615 C CA . ASP A 1 319 ? 16.165 21.076 4.758 1.00 91.25 319 ASP A CA 1
ATOM 2616 C C . ASP A 1 319 ? 16.162 20.880 3.234 1.00 91.25 319 ASP A C 1
ATOM 2618 O O . ASP A 1 319 ? 17.213 20.722 2.614 1.00 91.25 319 ASP A O 1
ATOM 2622 N N . LEU A 1 320 ? 14.985 20.989 2.606 1.00 89.94 320 LEU A N 1
ATOM 2623 C CA . LEU A 1 320 ? 14.844 20.908 1.149 1.00 89.94 320 LEU A CA 1
ATOM 2624 C C . LEU A 1 320 ? 15.537 22.071 0.423 1.00 89.94 320 LEU A C 1
ATOM 2626 O O . LEU A 1 320 ? 16.144 21.857 -0.626 1.00 89.94 320 LEU A O 1
ATOM 2630 N N . LEU A 1 321 ? 15.478 23.288 0.975 1.00 90.00 321 LEU A N 1
ATOM 2631 C CA . LEU A 1 321 ? 16.190 24.450 0.434 1.00 90.00 321 LEU A CA 1
ATOM 2632 C C . LEU A 1 321 ? 17.706 24.252 0.496 1.00 90.00 321 LEU A C 1
ATOM 2634 O O . LEU A 1 321 ? 18.387 24.480 -0.501 1.00 90.00 321 LEU A O 1
ATOM 2638 N N . ILE A 1 322 ? 18.224 23.771 1.627 1.00 91.12 322 ILE A N 1
ATOM 2639 C CA . ILE A 1 322 ? 19.647 23.463 1.801 1.00 91.12 322 ILE A CA 1
ATOM 2640 C C . ILE A 1 322 ? 20.096 22.422 0.765 1.00 91.12 322 ILE A C 1
ATOM 2642 O O . ILE A 1 322 ? 21.086 22.639 0.065 1.00 91.12 322 ILE A O 1
ATOM 2646 N N . ILE A 1 323 ? 19.342 21.328 0.604 1.00 90.00 323 ILE A N 1
ATOM 2647 C CA . ILE A 1 323 ? 19.626 20.290 -0.403 1.00 90.00 323 ILE A CA 1
ATOM 2648 C C . ILE A 1 323 ? 19.626 20.885 -1.813 1.00 90.00 323 ILE A C 1
ATOM 2650 O O . ILE A 1 323 ? 20.549 20.644 -2.589 1.00 90.00 323 ILE A O 1
ATOM 2654 N N . TYR A 1 324 ? 18.623 21.697 -2.149 1.00 90.19 324 TYR A N 1
ATOM 2655 C CA . TYR A 1 324 ? 18.548 22.359 -3.447 1.00 90.19 324 TYR A CA 1
ATOM 2656 C C . TYR A 1 324 ? 19.759 23.267 -3.706 1.00 90.19 324 TYR A C 1
ATOM 2658 O O . TYR A 1 324 ? 20.317 23.242 -4.803 1.00 90.19 324 TYR A O 1
ATOM 2666 N N . MET A 1 325 ? 20.214 24.021 -2.703 1.00 91.81 325 MET A N 1
ATOM 2667 C CA . MET A 1 325 ? 21.398 24.874 -2.825 1.00 91.81 325 MET A CA 1
ATOM 2668 C C . MET A 1 325 ? 22.671 24.056 -3.058 1.00 91.81 325 MET A C 1
ATOM 2670 O O . MET A 1 325 ? 23.460 24.404 -3.939 1.00 91.81 325 MET A O 1
ATOM 2674 N N . PHE A 1 326 ? 22.841 22.924 -2.371 1.00 92.31 326 PHE A N 1
ATOM 2675 C CA . PHE A 1 326 ? 23.944 22.007 -2.671 1.00 92.31 326 PHE A CA 1
ATOM 2676 C C . PHE A 1 326 ? 23.893 21.485 -4.106 1.00 92.31 326 PHE A C 1
ATOM 2678 O O . PHE A 1 326 ? 24.904 21.514 -4.806 1.00 92.31 326 PHE A O 1
ATOM 2685 N N . LEU A 1 327 ? 22.715 21.077 -4.584 1.00 91.25 327 LEU A N 1
ATOM 2686 C CA . LEU A 1 327 ? 22.530 20.608 -5.962 1.00 91.25 327 LEU A CA 1
ATOM 2687 C C . LEU A 1 327 ? 22.796 21.704 -7.007 1.00 91.25 327 LEU A C 1
ATOM 2689 O O . LEU A 1 327 ? 23.127 21.398 -8.151 1.00 91.25 327 LEU A O 1
ATOM 2693 N N . LYS A 1 328 ? 22.670 22.980 -6.628 1.00 93.06 328 LYS A N 1
ATOM 2694 C CA . LYS A 1 328 ? 23.033 24.137 -7.459 1.00 93.06 328 LYS A CA 1
ATOM 2695 C C . LYS A 1 328 ? 24.509 24.537 -7.363 1.00 93.06 328 LYS A C 1
ATOM 2697 O O . LYS A 1 328 ? 24.916 25.456 -8.068 1.00 93.06 328 LYS A O 1
ATOM 2702 N N . GLY A 1 329 ? 25.307 23.850 -6.546 1.00 93.62 329 GLY A N 1
ATOM 2703 C CA . GLY A 1 329 ? 26.745 24.088 -6.404 1.00 93.62 329 GLY A CA 1
ATOM 2704 C C . GLY A 1 329 ? 27.123 25.146 -5.365 1.00 93.62 329 GLY A C 1
ATOM 2705 O O . GLY A 1 329 ? 28.271 25.587 -5.346 1.00 93.62 329 GLY A O 1
ATOM 2706 N N . TYR A 1 330 ? 26.196 25.563 -4.498 1.00 92.19 330 TYR A N 1
ATOM 2707 C CA . TYR A 1 330 ? 26.511 26.480 -3.402 1.00 92.19 330 TYR A CA 1
ATOM 2708 C C . TYR A 1 330 ? 27.297 25.759 -2.300 1.00 92.19 330 TYR A C 1
ATOM 2710 O O . TYR A 1 330 ? 27.013 24.611 -1.955 1.00 92.19 330 TYR A O 1
ATOM 2718 N N . SER A 1 331 ? 28.280 26.448 -1.717 1.00 90.00 331 SER A N 1
ATOM 2719 C CA . SER A 1 331 ? 29.044 25.938 -0.576 1.00 90.00 331 SER A CA 1
ATOM 2720 C C . SER A 1 331 ? 28.304 26.150 0.749 1.00 90.00 331 SER A C 1
ATOM 2722 O O . SER A 1 331 ? 27.459 27.039 0.878 1.00 90.00 331 SER A O 1
ATOM 2724 N N . ASN A 1 332 ? 28.723 25.419 1.788 1.00 85.94 332 ASN A N 1
ATOM 2725 C CA . ASN A 1 332 ? 28.244 25.595 3.168 1.00 85.94 332 ASN A CA 1
ATOM 2726 C C . ASN A 1 332 ? 28.293 27.048 3.662 1.00 85.94 332 ASN A C 1
ATOM 2728 O O . ASN A 1 332 ? 27.472 27.438 4.482 1.00 85.94 332 ASN A O 1
ATOM 2732 N N . THR A 1 333 ? 29.252 27.848 3.191 1.00 87.62 333 THR A N 1
ATOM 2733 C CA . THR A 1 333 ? 29.413 29.247 3.612 1.00 87.62 333 THR A CA 1
ATOM 2734 C C . THR A 1 333 ? 28.446 30.200 2.915 1.00 87.62 333 THR A C 1
ATOM 2736 O O . THR A 1 333 ? 28.151 31.257 3.458 1.00 87.62 333 THR A O 1
ATOM 2739 N N . MET A 1 334 ? 27.935 29.833 1.736 1.00 85.88 334 MET A N 1
ATOM 2740 C CA . MET A 1 334 ? 26.989 30.648 0.966 1.00 85.88 334 MET A CA 1
ATOM 2741 C C . MET A 1 334 ? 25.531 30.351 1.327 1.00 85.88 334 MET A C 1
ATOM 2743 O O . MET A 1 334 ? 24.673 31.220 1.180 1.00 85.88 334 MET A O 1
ATOM 2747 N N . ILE A 1 335 ? 25.238 29.134 1.790 1.00 86.69 335 ILE A N 1
ATOM 2748 C CA . ILE A 1 335 ? 23.874 28.679 2.094 1.00 86.69 335 ILE A CA 1
ATOM 2749 C C . ILE A 1 335 ? 23.188 29.532 3.175 1.00 86.69 335 ILE A C 1
ATOM 2751 O O . ILE A 1 335 ? 22.052 29.939 2.931 1.00 86.69 335 ILE A O 1
ATOM 2755 N N . PRO A 1 336 ? 23.831 29.878 4.313 1.00 83.50 336 PRO A N 1
ATOM 2756 C CA . PRO A 1 336 ? 23.179 30.665 5.352 1.00 83.50 336 PRO A CA 1
ATOM 2757 C C . PRO A 1 336 ? 22.652 32.007 4.848 1.00 83.50 336 PRO A C 1
ATOM 2759 O O . PRO A 1 336 ? 21.530 32.358 5.165 1.00 83.50 336 PRO A O 1
ATOM 2762 N N . THR A 1 337 ? 23.419 32.704 4.004 1.00 78.25 337 THR A N 1
ATOM 2763 C CA . THR A 1 337 ? 23.061 34.021 3.446 1.00 78.25 337 THR A CA 1
ATOM 2764 C C . THR A 1 337 ? 21.941 33.964 2.401 1.00 78.25 337 THR A C 1
ATOM 2766 O O . THR A 1 337 ? 21.380 34.995 2.050 1.00 78.25 337 THR A O 1
ATOM 2769 N N . ASN A 1 338 ? 21.649 32.781 1.852 1.00 70.69 338 ASN A N 1
ATOM 2770 C CA . ASN A 1 338 ? 20.646 32.597 0.797 1.00 70.69 338 ASN A CA 1
ATOM 2771 C C . ASN A 1 338 ? 19.392 31.838 1.273 1.00 70.69 338 ASN A C 1
ATOM 2773 O O . ASN A 1 338 ? 18.404 31.799 0.543 1.00 70.69 338 ASN A O 1
ATOM 2777 N N . CYS A 1 339 ? 19.426 31.209 2.453 1.00 68.75 339 CYS A N 1
ATOM 2778 C CA . CYS A 1 339 ? 18.311 30.431 3.015 1.00 68.75 339 CYS A CA 1
ATOM 2779 C C . CYS A 1 339 ? 17.682 31.061 4.268 1.00 68.75 339 CYS A C 1
ATOM 2781 O O . CYS A 1 339 ? 16.550 30.705 4.600 1.00 68.75 339 CYS A O 1
ATOM 2783 N N . PHE A 1 340 ? 18.398 31.957 4.950 1.00 69.81 340 PHE A N 1
ATOM 2784 C CA . PHE A 1 340 ? 17.972 32.687 6.146 1.00 69.81 340 PHE A CA 1
ATOM 2785 C C . PHE A 1 340 ? 18.266 34.174 5.956 1.00 69.81 340 PHE A C 1
ATOM 2787 O O . PHE A 1 340 ? 17.525 34.981 6.560 1.00 69.81 340 PHE A O 1
#

pLDDT: mean 87.73, std 10.13, range [45.44, 98.44]

Secondary structure (DSSP, 8-state):
--EEEE----S-HHHHHHHHHHHHHHHGGGGGT--EEEESSGGGGGGGGG-TT-EEEESS---TTTHHHHHHHHHTT--EEEES--S---TT---EEEEE-HHHHHHHHHHHHHHTT---EEEEEE-TT-HHHHHHHHHHHHH-SS--GGGEEE-SS-HHHHHHHHHHHGGG-SEEE-SSHHHHHHHHHHHHHH-THHHHTSEEEEES--HHHHHSSSPPEEEE--HHHHHHHHHHHHHHHHHHTTT-S--EEEE--EEE--GGGTT-------TTSS----PPPP---------TTS-HHHHHHHHHHHHHHH--HHHHHHHHHHHTT--TTTHHHHH-

Mean predicted aligned error: 6.43 Å

Nearest PDB structures (foldseek):
  1efa-assembly2_C  TM=7.175E-01  e=6.072E-10  Escherichia coli
  1efa-assembly1_B  TM=7.160E-01  e=5.382E-10  Escherichia coli
  1tlf-assembly1_A  TM=6.575E-01  e=4.229E-10  Escherichia coli
  3egc-assembly3_E  TM=6.690E-01  e=9.588E-08  Burkholderia thailandensis E264
  3bil-assembly1_B  TM=6.858E-01  e=2.099E-07  Corynebacterium glutamicum ATCC 13032

Sequence (340 aa):
MSLYILMENSSSYFFETRRKQEIASIKSLNQKRIPTIVFENIEDVPEIFTDSEAVLLVAHGLNENNKHCVKICNENGIPVIMLHDKSKRHYKYIYSLITDNDDITASMVYSYFKSNGKEKIAFFGFYANSESDTSKIDAFYKVDLNFSSDDVFHIKSGFDECMKDFWEHRYEYDGVFFPNDFVAIAFLNYFKNNEPSYIEKRFFIGFSDTIMAKLFHISVSSITYTSETVKSAVLQIYRCLINKKNVFNCISIDLKSSLIPRDSTQKRALTNFDFFTTRIKRKGSMSFDDVEEYDHKTDPALKDIFLLENLLLNAKTVDLLIIYMFLKGYSNTMIPTNCF

Radius of gyration: 21.88 Å; Cα contacts (8 Å, |Δi|>4): 535; chains: 1; bounding box: 55×56×60 Å

Foldseek 3Di:
DAEEEEQEPDPDLVLNLVLVQLVVLLCCCVVVVHHYHYDHDPVCLVVQLVPPLYAYEYSAADDPRCVVSQQVCVVSVHAYEYEAHLDDDDPNGFYAYEHADLLLVLLLVCLQCVVVVWQFEAEAEADQPDSLRLSNLQSNCLQDVPDDPLSYFYDFAAPVVSCVSCVVCLVVGQEYEYSAVLNQLLVQVVCVVPPNVSQQRHAYEGEDLFPCLCPPPFRHWYKYADSVQSSVVVVVQSVCCNPPVPPDRYHYHHTDIDIQDTRSHPRDDRDPDPSVVRPRDPDDRDDDDDGPDDDNCPHPSRVVVSVVRVCVSPDDPLNVQLVVCVVVVDDPVVSVVVSD